Protein 3SOV (pdb70)

Radius of gyration: 18.28 Å; Cα contacts (8 Å, |Δi|>4): 956; chains: 2; bounding box: 58×43×38 Å

GO terms:
  GO:0060070 canonical Wnt signaling pathway (P, IGI)
  GO:1990851 Wnt-Frizzled-LRP5/6 complex (C, IDA)
  GO:1990909 Wnt signalosome (C, IDA)
  GO:0016055 Wnt signaling pathway (P, IDA)
  GO:0060070 canonical Wnt signaling pathway (P, IDA)
  GO:0017147 Wnt-protein binding (F, TAS)
  GO:1990851 Wnt-Frizzled-LRP5/6 complex (C, TAS)
  GO:0060070 canonical Wnt signaling pathway (P, TAS)
  GO:1904948 midbrain dopaminergic neuron differentiation (P, TAS)
  GO:0005515 protein binding (F, IPI)
  GO:0017147 Wnt-protein binding (F, IPI)
  GO:1990851 Wnt-Frizzled-LRP5/6 complex (C, IPI)
  GO:0072659 protein localization to plasma membrane (P, IPI)
  GO:0005041 low-density lipoprotein particle receptor activity (F, IDA)
  GO:0005886 plasma membrane (C, IDA)
  GO:0042813 Wnt receptor activity (F, IDA)
  GO:0045121 membrane raft (C, EXP)
  GO:0042813 Wnt receptor activity (F, IMP)
  GO:0031901 early endosome membrane (C, TAS)
  GO:0005576 extracellular region (C, TAS)

Foldseek 3Di:
DFWKWFDFQQFIWIDGLVAQVDDTHTQGGRGHGWFEWDAQVVQQKIWTDHQVQQFIWMFRRPDDPTDIGTQGHPQNAFQEKYADNQLQKIWTAGQVQFFIWMAHVSNPFIATQDRPPAHAKHYKEDDQVQQKIWTWGQPPQTFIWMAGQNNHDIDTQDRPPAHAFAEWYADNVVQKIWTAGQVQAFIWIAHPSNHPIGTAGRHDHHGWHYWEDDDQKIWTAGQVQQFIWMAGNHHRPPIDTRHGPRNGTHYMYRDDCVVVDDDHRLCHPCQVLAPGGWTAGNDPVGTFHDGHYPWDDDPVRHYTDD/DVVDDDD

CATH classification: 2.120.10.30 (+1 more: 2.10.25.10)

Organism: Homo sapiens (NCBI:txid9606)

Sequence (313 aa):
APLLLYANRRRDLRLVDATNGKENATIVVGGLEDAAAVDFVFSHGLIYWSDVSEEAIKRTEFNKTESVQNVVVVSGLLSPDGLLACDWLGEKLLYWTDSEETNRRIEEVSNLDGSLRKVLFWQELDQPRAIALDPSSSGFMMYWTDWGEVPKIERAGMDGSSSRFFIIINSEIYWPNGLTLLDYEEQKLYWADAKLNFIHKSNLDGTNRQQAVVKGSLPHPFALTLFEDDILYWTDWSTHSILACNKYTGEGLLRREIIHSDIFSPMDIHAFSQQRQPNATNPCGIDNGGCSHLCLMSPVKPFYQCACPTGVKLLENGKTCKDLPNAIIGR

InterPro domains:
  IPR000033 LDLR class B repeat [PF00058] (108-147)
  IPR000033 LDLR class B repeat [PF00058] (150-191)
  IPR000033 LDLR class B repeat [PF00058] (194-233)
  IPR000033 LDLR class B repeat [PF00058] (372-412)
  IPR000033 LDLR class B repeat [PF00058] (416-455)
  IPR000033 LDLR class B repeat [PF00058] (458-499)
  IPR000033 LDLR class B repeat [PF00058] (674-714)
  IPR000033 LDLR class B repeat [PF00058] (718-757)
  IPR000033 LDLR class B repeat [PF00058] (760-800)
  IPR000033 LDLR class B repeat [PF00058] (1069-1110)
  IPR000033 LDLR class B repeat [PF00058] (1114-1153)
  IPR000033 LDLR class B repeat [PS51120] (63-106)
  IPR000033 LDLR class B repeat [PS51120] (107-149)
  IPR000033 LDLR class B repeat [PS51120] (150-193)
  IPR000033 LDLR class B repeat [PS51120] (194-236)
  IPR000033 LDLR class B repeat [PS51120] (372-414)
  IPR000033 LDLR class B repeat [PS51120] (415-457)
  IPR000033 LDLR class B repeat [PS51120] (458-501)
  IPR000033 LDLR class B repeat [PS51120] (502-544)
  IPR000033 LDLR class B repeat [PS51120] (674-716)

B-factor: mean 23.07, std 10.79, range [7.1, 69.8]

Structure (mmCIF, N/CA/C/O backbone):
data_3SOV
#
_entry.id   3SOV
#
_cell.length_a   103.567
_cell.length_b   47.090
_cell.length_c   68.720
_cell.angle_alpha   90.00
_cell.angle_beta   97.68
_cell.angle_gamma   90.00
#
_symmetry.space_group_name_H-M   'C 1 2 1'
#
loop_
_entity.id
_entity.type
_entity.pdbx_description
1 polymer 'Low-density lipoprotein receptor-related protein 6'
2 polymer Sclerostin
3 non-polymer 2-acetamido-2-deoxy-beta-D-glucopyranose
4 non-polymer alpha-L-fucopyranose
5 non-polymer GLYCEROL
6 water water
#
loop_
_atom_site.group_PDB
_atom_site.id
_atom_site.type_symbol
_atom_site.label_atom_id
_atom_site.label_alt_id
_atom_site.label_comp_id
_atom_site.label_asym_id
_atom_site.label_entity_id
_atom_site.label_seq_id
_atom_site.pdbx_PDB_ins_code
_atom_site.Cartn_x
_atom_site.Cartn_y
_atom_site.Cartn_z
_atom_site.occupancy
_atom_site.B_iso_or_equiv
_atom_site.auth_seq_id
_atom_site.auth_comp_id
_atom_site.auth_asym_id
_atom_site.auth_atom_id
_atom_site.pdbx_PDB_model_num
ATOM 1 N N . ALA A 1 4 ? -26.578 -9.339 -28.081 1.00 37.27 20 ALA A N 1
ATOM 2 C CA . ALA A 1 4 ? -26.452 -8.575 -26.843 1.00 40.41 20 ALA A CA 1
ATOM 3 C C . ALA A 1 4 ? -25.921 -9.448 -25.696 1.00 33.92 20 ALA A C 1
ATOM 4 O O . ALA A 1 4 ? -26.440 -10.530 -25.387 1.00 33.88 20 ALA A O 1
ATOM 6 N N . PRO A 1 5 ? -24.878 -8.961 -25.059 1.00 30.70 21 PRO A N 1
ATOM 7 C CA . PRO A 1 5 ? -24.122 -9.828 -24.166 1.00 27.39 21 PRO A CA 1
ATOM 8 C C . PRO A 1 5 ? -24.648 -9.750 -22.768 1.00 22.16 21 PRO A C 1
ATOM 9 O O . PRO A 1 5 ? -25.536 -8.934 -22.472 1.00 22.34 21 PRO A O 1
ATOM 13 N N . LEU A 1 6 ? -24.091 -10.564 -21.885 1.00 20.77 22 LEU A N 1
ATOM 14 C CA . LEU A 1 6 ? -24.251 -10.281 -20.469 1.00 17.99 22 LEU A CA 1
ATOM 15 C C . LEU A 1 6 ? -23.330 -9.119 -20.120 1.00 17.27 22 LEU A C 1
ATOM 16 O O . LEU A 1 6 ? -22.246 -8.964 -20.709 1.00 17.69 22 LEU A O 1
ATOM 21 N N . LEU A 1 7 ? -23.775 -8.307 -19.166 1.00 16.03 23 LEU A N 1
ATOM 22 C CA . LEU A 1 7 ? -22.992 -7.201 -18.631 1.00 15.64 23 LEU A CA 1
ATOM 23 C C . LEU A 1 7 ? -22.676 -7.473 -17.172 1.00 15.43 23 LEU A C 1
ATOM 24 O O . LEU A 1 7 ? -23.578 -7.756 -16.387 1.00 16.84 23 LEU A O 1
ATOM 29 N N . LEU A 1 8 ? -21.404 -7.462 -16.843 1.00 14.91 24 LEU A N 1
ATOM 30 C CA . LEU A 1 8 ? -20.924 -7.621 -15.475 1.00 14.75 24 LEU A CA 1
ATOM 31 C C . LEU A 1 8 ? -20.679 -6.241 -14.879 1.00 13.61 24 LEU A C 1
ATOM 32 O O . LEU A 1 8 ? -19.961 -5.434 -15.473 1.00 14.93 24 LEU A O 1
ATOM 37 N N . TYR A 1 9 ? -21.269 -5.936 -13.720 1.00 13.45 25 TYR A N 1
ATOM 38 C CA . TYR A 1 9 ? -21.070 -4.624 -13.119 1.00 13.24 25 TYR A CA 1
ATOM 39 C C . TYR A 1 9 ? -20.885 -4.727 -11.621 1.00 12.80 25 TYR A C 1
ATOM 40 O O . TYR A 1 9 ? -21.459 -5.612 -10.974 1.00 15.02 25 TYR A O 1
ATOM 49 N N . ALA A 1 10 ? -20.030 -3.867 -11.112 1.00 13.16 26 ALA A N 1
ATOM 50 C CA . ALA A 1 10 ? -19.901 -3.671 -9.663 1.00 14.40 26 ALA A CA 1
ATOM 51 C C . ALA A 1 10 ? -20.993 -2.731 -9.157 1.00 14.45 26 ALA A C 1
ATOM 52 O O . ALA A 1 10 ? -21.459 -1.864 -9.896 1.00 13.71 26 ALA A O 1
ATOM 54 N N . ASN A 1 11 ? -21.360 -2.931 -7.900 1.00 15.39 27 ASN A N 1
ATOM 55 C CA . ASN A 1 11 ? -22.555 -2.303 -7.344 1.00 17.04 27 ASN A CA 1
ATOM 56 C C . ASN A 1 11 ? -22.389 -2.025 -5.861 1.00 17.64 27 ASN A C 1
ATOM 57 O O . ASN A 1 11 ? -23.356 -2.039 -5.075 1.00 17.71 27 ASN A O 1
ATOM 62 N N . ARG A 1 12 ? -21.125 -1.841 -5.465 1.00 18.10 28 ARG A N 1
ATOM 63 C CA . ARG A 1 12 ? -20.716 -1.592 -4.069 1.00 17.99 28 ARG A CA 1
ATOM 64 C C . ARG A 1 12 ? -20.908 -2.794 -3.108 1.00 18.80 28 ARG A C 1
ATOM 65 O O . ARG A 1 12 ? -19.975 -3.309 -2.510 1.00 18.09 28 ARG A O 1
ATOM 73 N N A ARG A 1 13 ? -22.153 -3.228 -2.943 0.39 21.62 29 ARG A N 1
ATOM 74 N N B ARG A 1 13 ? -22.152 -3.203 -2.916 0.61 20.80 29 ARG A N 1
ATOM 75 C CA A ARG A 1 13 ? -22.460 -4.317 -2.012 0.39 24.58 29 ARG A CA 1
ATOM 76 C CA B ARG A 1 13 ? -22.413 -4.306 -2.003 0.61 24.14 29 ARG A CA 1
ATOM 77 C C A ARG A 1 13 ? -22.543 -5.659 -2.707 0.39 20.31 29 ARG A C 1
ATOM 78 C C B ARG A 1 13 ? -22.325 -5.638 -2.678 0.61 19.87 29 ARG A C 1
ATOM 79 O O A ARG A 1 13 ? -22.880 -6.682 -2.087 0.39 20.09 29 ARG A O 1
ATOM 80 O O B ARG A 1 13 ? -22.281 -6.644 -2.001 0.61 20.86 29 ARG A O 1
ATOM 95 N N . ASP A 1 14 ? -22.290 -5.669 -4.011 1.00 19.27 30 ASP A N 1
ATOM 96 C CA . ASP A 1 14 ? -22.218 -6.931 -4.712 1.00 18.54 30 ASP A CA 1
ATOM 97 C C . ASP A 1 14 ? -21.695 -6.713 -6.122 1.00 15.85 30 ASP A C 1
ATOM 98 O O . ASP A 1 14 ? -21.503 -5.568 -6.529 1.00 16.24 30 ASP A O 1
ATOM 103 N N . LEU A 1 15 ? -21.465 -7.788 -6.869 1.00 16.39 31 LEU A N 1
ATOM 104 C CA . LEU A 1 15 ? -21.199 -7.755 -8.327 1.00 17.13 31 LEU A CA 1
ATOM 105 C C . LEU A 1 15 ? -22.400 -8.461 -8.956 1.00 17.49 31 LEU A C 1
ATOM 106 O O . LEU A 1 15 ? -22.860 -9.475 -8.407 1.00 20.01 31 LEU A O 1
ATOM 111 N N . ARG A 1 16 ? -22.853 -7.982 -10.107 1.00 18.53 32 ARG A N 1
ATOM 112 C CA . ARG A 1 16 ? -24.068 -8.527 -10.734 1.00 18.35 32 ARG A CA 1
ATOM 113 C C . ARG A 1 16 ? -23.801 -8.794 -12.210 1.00 16.58 32 ARG A C 1
ATOM 114 O O . ARG A 1 16 ? -22.967 -8.159 -12.815 1.00 16.77 32 ARG A O 1
ATOM 122 N N . LEU A 1 17 ? -24.637 -9.668 -12.781 1.00 18.75 33 LEU A N 1
ATOM 123 C CA . LEU A 1 17 ? -24.670 -9.900 -14.217 1.00 21.51 33 LEU A CA 1
ATOM 124 C C . LEU A 1 17 ? -26.117 -9.630 -14.665 1.00 21.60 33 LEU A C 1
ATOM 125 O O . LEU A 1 17 ? -27.036 -10.125 -14.065 1.00 25.97 33 LEU A O 1
ATOM 130 N N . VAL A 1 18 ? -26.278 -8.923 -15.763 1.00 18.46 34 VAL A N 1
ATOM 131 C CA . VAL A 1 18 ? -27.584 -8.722 -16.336 1.00 20.71 34 VAL A CA 1
ATOM 132 C C . VAL A 1 18 ? -27.476 -9.005 -17.821 1.00 21.93 34 VAL A C 1
ATOM 133 O O . VAL A 1 18 ? -26.514 -8.666 -18.495 1.00 21.62 34 VAL A O 1
ATOM 137 N N . ASP A 1 19 ? -28.508 -9.665 -18.342 1.00 23.66 35 ASP A N 1
ATOM 138 C CA . ASP A 1 19 ? -28.589 -9.892 -19.745 1.00 26.19 35 ASP A CA 1
ATOM 139 C C . ASP A 1 19 ? -29.032 -8.601 -20.433 1.00 24.79 35 ASP A C 1
ATOM 140 O O . ASP A 1 19 ? -30.069 -8.028 -20.097 1.00 27.86 35 ASP A O 1
ATOM 145 N N . ALA A 1 20 ? -28.257 -8.104 -21.382 1.00 25.28 36 ALA A N 1
ATOM 146 C CA . ALA A 1 20 ? -28.565 -6.808 -21.979 1.00 30.14 36 ALA A CA 1
ATOM 147 C C . ALA A 1 20 ? -29.778 -6.858 -22.888 1.00 33.65 36 ALA A C 1
ATOM 148 O O . ALA A 1 20 ? -30.271 -5.813 -23.285 1.00 34.52 36 ALA A O 1
ATOM 150 N N . THR A 1 21 ? -30.225 -8.059 -23.239 1.00 38.35 37 THR A N 1
ATOM 151 C CA . THR A 1 21 ? -31.429 -8.195 -24.079 1.00 43.56 37 THR A CA 1
ATOM 152 C C . THR A 1 21 ? -32.670 -8.218 -23.208 1.00 42.63 37 THR A C 1
ATOM 153 O O . THR A 1 21 ? -33.790 -8.198 -23.721 1.00 40.83 37 THR A O 1
ATOM 157 N N . ASN A 1 22 ? -32.457 -8.268 -21.894 1.00 47.58 38 ASN A N 1
ATOM 158 C CA . ASN A 1 22 ? -33.526 -8.426 -20.913 1.00 49.34 38 ASN A CA 1
ATOM 159 C C . ASN A 1 22 ? -33.223 -7.747 -19.576 1.00 45.83 38 ASN A C 1
ATOM 160 O O . ASN A 1 22 ? -33.398 -8.361 -18.519 1.00 45.53 38 ASN A O 1
ATOM 165 N N . GLY A 1 23 ? -32.784 -6.486 -19.619 1.00 48.92 39 GLY A N 1
ATOM 166 C CA . GLY A 1 23 ? -32.433 -5.736 -18.420 1.00 50.76 39 GLY A CA 1
ATOM 167 C C . GLY A 1 23 ? -33.609 -5.317 -17.550 1.00 42.72 39 GLY A C 1
ATOM 168 O O . GLY A 1 23 ? -33.423 -4.767 -16.460 1.00 37.12 39 GLY A O 1
ATOM 169 N N . LYS A 1 24 ? -34.825 -5.577 -18.029 1.00 46.15 40 LYS A N 1
ATOM 170 C CA . LYS A 1 24 ? -36.032 -5.387 -17.229 1.00 49.86 40 LYS A CA 1
ATOM 171 C C . LYS A 1 24 ? -36.064 -6.379 -16.058 1.00 47.15 40 LYS A C 1
ATOM 172 O O . LYS A 1 24 ? -36.494 -6.040 -14.945 1.00 45.51 40 LYS A O 1
ATOM 178 N N . GLU A 1 25 ? -35.617 -7.607 -16.325 1.00 52.86 41 GLU A N 1
ATOM 179 C CA . GLU A 1 25 ? -35.470 -8.633 -15.290 1.00 55.71 41 GLU A CA 1
ATOM 180 C C . GLU A 1 25 ? -34.470 -8.167 -14.230 1.00 50.65 41 GLU A C 1
ATOM 181 O O . GLU A 1 25 ? -33.683 -7.228 -14.446 1.00 48.47 41 GLU A O 1
ATOM 187 N N . ASN A 1 26 ? -34.499 -8.812 -13.075 1.00 53.84 42 ASN A N 1
ATOM 188 C CA . ASN A 1 26 ? -33.536 -8.476 -12.044 1.00 53.09 42 ASN A CA 1
ATOM 189 C C . ASN A 1 26 ? -32.180 -9.146 -12.334 1.00 44.16 42 ASN A C 1
ATOM 190 O O . ASN A 1 26 ? -32.095 -10.248 -12.876 1.00 43.52 42 ASN A O 1
ATOM 195 N N . ALA A 1 27 ? -31.111 -8.436 -12.027 1.00 42.30 43 ALA A N 1
ATOM 196 C CA . ALA A 1 27 ? -29.780 -8.963 -12.280 1.00 37.83 43 ALA A CA 1
ATOM 197 C C . ALA A 1 27 ? -29.565 -10.175 -11.393 1.00 33.94 43 ALA A C 1
ATOM 198 O O . ALA A 1 27 ? -30.307 -10.359 -10.423 1.00 35.62 43 ALA A O 1
ATOM 200 N N . THR A 1 28 ? -28.607 -11.029 -11.743 1.00 29.07 44 THR A N 1
ATOM 201 C CA . THR A 1 28 ? -28.187 -12.058 -10.823 1.00 30.91 44 THR A CA 1
ATOM 202 C C . THR A 1 28 ? -26.919 -11.611 -10.071 1.00 27.09 44 THR A C 1
ATOM 203 O O . THR A 1 28 ? -26.024 -10.923 -10.594 1.00 25.49 44 THR A O 1
ATOM 207 N N . ILE A 1 29 ? -26.899 -11.928 -8.795 1.00 27.27 45 ILE A N 1
ATOM 208 C CA . ILE A 1 29 ? -25.727 -11.616 -7.990 1.00 27.86 45 ILE A CA 1
ATOM 209 C C . ILE A 1 29 ? -24.621 -12.690 -8.208 1.00 26.46 45 ILE A C 1
ATOM 210 O O . ILE A 1 29 ? -24.825 -13.873 -7.944 1.00 28.35 45 ILE A O 1
ATOM 215 N N . VAL A 1 30 ? -23.448 -12.255 -8.653 1.00 26.23 46 VAL A N 1
ATOM 216 C CA . VAL A 1 30 ? -22.331 -13.148 -8.867 1.00 26.80 46 VAL A CA 1
ATOM 217 C C . VAL A 1 30 ? -21.589 -13.321 -7.562 1.00 24.79 46 VAL A C 1
ATOM 218 O O . VAL A 1 30 ? -21.182 -14.415 -7.213 1.00 24.94 46 VAL A O 1
ATOM 222 N N . VAL A 1 31 ? -21.378 -12.220 -6.852 1.00 24.63 47 VAL A N 1
ATOM 223 C CA . VAL A 1 31 ? -20.716 -12.241 -5.562 1.00 28.45 47 VAL A CA 1
ATOM 224 C C . VAL A 1 31 ? -21.404 -11.257 -4.674 1.00 24.32 47 VAL A C 1
ATOM 225 O O . VAL A 1 31 ? -21.585 -10.118 -5.086 1.00 21.41 47 VAL A O 1
ATOM 229 N N . GLY A 1 32 ? -21.797 -11.669 -3.474 1.00 30.15 48 GLY A N 1
ATOM 230 C CA . GLY A 1 32 ? -22.450 -10.765 -2.544 1.00 32.57 48 GLY A CA 1
ATOM 231 C C . GLY A 1 32 ? -21.631 -10.534 -1.279 1.00 32.13 48 GLY A C 1
ATOM 232 O O . GLY A 1 32 ? -20.530 -11.061 -1.163 1.00 30.83 48 GLY A O 1
ATOM 233 N N . GLY A 1 33 ? -22.145 -9.689 -0.389 1.00 36.56 49 GLY A N 1
ATOM 234 C CA . GLY A 1 33 ? -21.505 -9.396 0.893 1.00 40.64 49 GLY A CA 1
ATOM 235 C C . GLY A 1 33 ? -20.268 -8.518 0.810 1.00 35.07 49 GLY A C 1
ATOM 236 O O . GLY A 1 33 ? -19.330 -8.657 1.618 1.00 34.88 49 GLY A O 1
ATOM 237 N N . LEU A 1 34 ? -20.258 -7.611 -0.174 1.00 30.15 50 LEU A N 1
ATOM 238 C CA . LEU A 1 34 ? -19.112 -6.741 -0.391 1.00 26.14 50 LEU A CA 1
ATOM 239 C C . LEU A 1 34 ? -19.363 -5.421 0.308 1.00 23.90 50 LEU A C 1
ATOM 240 O O . LEU A 1 34 ? -20.510 -5.095 0.609 1.00 25.01 50 LEU A O 1
ATOM 245 N N . GLU A 1 35 ? -18.307 -4.678 0.614 1.00 25.67 51 GLU A N 1
ATOM 246 C CA . GLU A 1 35 ? -18.471 -3.370 1.278 1.00 25.15 51 GLU A CA 1
ATOM 247 C C . GLU A 1 35 ? -18.590 -2.238 0.282 1.00 23.54 51 GLU A C 1
ATOM 248 O O . GLU A 1 35 ? -19.626 -1.581 0.201 1.00 24.48 51 GLU A O 1
ATOM 254 N N . ASP A 1 36 ? -17.563 -2.037 -0.534 1.00 22.98 52 ASP A N 1
ATOM 255 C CA . ASP A 1 36 ? -17.566 -0.964 -1.515 1.00 22.30 52 ASP A CA 1
ATOM 256 C C . ASP A 1 36 ? -16.862 -1.414 -2.770 1.00 18.44 52 ASP A C 1
ATOM 257 O O . ASP A 1 36 ? -15.827 -0.832 -3.166 1.00 17.03 52 ASP A O 1
ATOM 262 N N . ALA A 1 37 ? -17.428 -2.401 -3.460 1.00 15.71 53 ALA A N 1
ATOM 263 C CA . ALA A 1 37 ? -16.900 -2.856 -4.737 1.00 14.53 53 ALA A CA 1
ATOM 264 C C . ALA A 1 37 ? -17.037 -1.756 -5.779 1.00 14.38 53 ALA A C 1
ATOM 265 O O . ALA A 1 37 ? -18.115 -1.247 -6.012 1.00 16.24 53 ALA A O 1
ATOM 267 N N . ALA A 1 38 ? -15.945 -1.468 -6.433 1.00 14.21 54 ALA A N 1
ATOM 268 C CA . ALA A 1 38 ? -15.870 -0.331 -7.335 1.00 13.24 54 ALA A CA 1
ATOM 269 C C . ALA A 1 38 ? -15.417 -0.738 -8.755 1.00 11.77 54 ALA A C 1
ATOM 270 O O . ALA A 1 38 ? -16.214 -0.721 -9.694 1.00 13.63 54 ALA A O 1
ATOM 272 N N . ALA A 1 39 ? -14.202 -1.208 -8.911 1.00 11.74 55 ALA A N 1
ATOM 273 C CA . ALA A 1 39 ? -13.682 -1.677 -10.192 1.00 11.04 55 ALA A CA 1
ATOM 274 C C . ALA A 1 39 ? -13.974 -3.139 -10.356 1.00 11.27 55 ALA A C 1
ATOM 275 O O . ALA A 1 39 ? -14.004 -3.884 -9.357 1.00 11.46 55 ALA A O 1
ATOM 277 N N . VAL A 1 40 ? -14.101 -3.603 -11.602 1.00 10.22 56 VAL A N 1
ATOM 278 C CA . VAL A 1 40 ? -14.343 -5.007 -11.881 1.00 11.32 56 VAL A CA 1
ATOM 279 C C . VAL A 1 40 ? -13.738 -5.376 -13.221 1.00 11.04 56 VAL A C 1
ATOM 280 O O . VAL A 1 40 ? -13.726 -4.553 -14.126 1.00 12.26 56 VAL A O 1
ATOM 284 N N . ASP A 1 41 ? -13.238 -6.605 -13.327 1.00 11.53 57 ASP A N 1
ATOM 285 C CA . ASP A 1 41 ? -12.824 -7.137 -14.629 1.00 11.34 57 ASP A CA 1
ATOM 286 C C . ASP A 1 41 ? -12.774 -8.676 -14.504 1.00 13.07 57 ASP A C 1
ATOM 287 O O . ASP A 1 41 ? -13.208 -9.229 -13.466 1.00 12.94 57 ASP A O 1
ATOM 292 N N . PHE A 1 42 ? -12.325 -9.355 -15.546 1.00 12.23 58 PHE A N 1
ATOM 293 C CA . PHE A 1 42 ? -12.395 -10.808 -15.567 1.00 13.41 58 PHE A CA 1
ATOM 294 C C . PHE A 1 42 ? -11.261 -11.377 -16.390 1.00 12.37 58 PHE A C 1
ATOM 295 O O . PHE A 1 42 ? -10.695 -10.691 -17.164 1.00 13.04 58 PHE A O 1
ATOM 303 N N . VAL A 1 43 ? -10.999 -12.666 -16.227 1.00 13.88 59 VAL A N 1
ATOM 304 C CA . VAL A 1 43 ? -10.181 -13.434 -17.152 1.00 13.56 59 VAL A CA 1
ATOM 305 C C . VAL A 1 43 ? -11.070 -14.595 -17.543 1.00 14.65 59 VAL A C 1
ATOM 306 O O . VAL A 1 43 ? -11.169 -15.582 -16.811 1.00 15.37 59 VAL A O 1
ATOM 310 N N . PHE A 1 44 ? -11.743 -14.502 -18.695 1.00 15.58 60 PHE A N 1
ATOM 311 C CA . PHE A 1 44 ? -12.771 -15.450 -19.039 1.00 15.32 60 PHE A CA 1
ATOM 312 C C . PHE A 1 44 ? -12.219 -16.906 -19.125 1.00 15.83 60 PHE A C 1
ATOM 313 O O . PHE A 1 44 ? -12.834 -17.824 -18.576 1.00 17.54 60 PHE A O 1
ATOM 321 N N . SER A 1 45 ? -11.091 -17.075 -19.812 1.00 17.13 61 SER A N 1
ATOM 322 C CA . SER A 1 45 ? -10.528 -18.416 -20.028 1.00 18.45 61 SER A CA 1
ATOM 323 C C . SER A 1 45 ? -10.103 -19.116 -18.740 1.00 18.39 61 SER A C 1
ATOM 324 O O . SER A 1 45 ? -9.981 -20.341 -18.702 1.00 20.57 61 SER A O 1
ATOM 327 N N . HIS A 1 46 ? -9.829 -18.337 -17.695 1.00 17.53 62 HIS A N 1
ATOM 328 C CA . HIS A 1 46 ? -9.426 -18.873 -16.392 1.00 17.99 62 HIS A CA 1
ATOM 329 C C . HIS A 1 46 ? -10.622 -18.972 -15.441 1.00 17.96 62 HIS A C 1
ATOM 330 O O . HIS A 1 46 ? -10.497 -19.410 -14.298 1.00 19.01 62 HIS A O 1
ATOM 337 N N . GLY A 1 47 ? -11.805 -18.528 -15.856 1.00 17.70 63 GLY A N 1
ATOM 338 C CA . GLY A 1 47 ? -12.931 -18.540 -14.949 1.00 17.31 63 GLY A CA 1
ATOM 339 C C . GLY A 1 47 ? -12.783 -17.637 -13.746 1.00 16.63 63 GLY A C 1
ATOM 340 O O . GLY A 1 47 ? -13.313 -17.941 -12.674 1.00 17.20 63 GLY A O 1
ATOM 341 N N . LEU A 1 48 ? -12.160 -16.476 -13.941 1.00 16.24 64 LEU A N 1
ATOM 342 C CA . LEU A 1 48 ? -11.929 -15.553 -12.825 1.00 15.72 64 LEU A CA 1
ATOM 343 C C . LEU A 1 48 ? -12.663 -14.239 -13.004 1.00 13.62 64 LEU A C 1
ATOM 344 O O . LEU A 1 48 ? -12.719 -13.674 -14.109 1.00 13.65 64 LEU A O 1
ATOM 349 N N . ILE A 1 49 ? -13.197 -13.728 -11.895 1.00 13.96 65 ILE A N 1
ATOM 350 C CA . ILE A 1 49 ? -13.668 -12.306 -11.829 1.00 13.77 65 ILE A CA 1
ATOM 351 C C . ILE A 1 49 ? -12.912 -11.606 -10.724 1.00 14.08 65 ILE A C 1
ATOM 352 O O . ILE A 1 49 ? -12.745 -12.191 -9.637 1.00 15.11 65 ILE A O 1
ATOM 357 N N . TYR A 1 50 ? -12.393 -10.405 -10.996 1.00 13.57 66 TYR A N 1
ATOM 358 C CA . TYR A 1 50 ? -11.646 -9.609 -10.029 1.00 13.48 66 TYR A CA 1
ATOM 359 C C . TYR A 1 50 ? -12.428 -8.351 -9.714 1.00 12.00 66 TYR A C 1
ATOM 360 O O . TYR A 1 50 ? -13.126 -7.788 -10.584 1.00 12.96 66 TYR A O 1
ATOM 369 N N . TRP A 1 51 ? -12.288 -7.847 -8.507 1.00 12.74 67 TRP A N 1
ATOM 370 C CA . TRP A 1 51 ? -12.873 -6.527 -8.191 1.00 11.47 67 TRP A CA 1
ATOM 371 C C . TRP A 1 51 ? -12.033 -5.792 -7.197 1.00 10.60 67 TRP A C 1
ATOM 372 O O . TRP A 1 51 ? -11.267 -6.405 -6.444 1.00 12.49 67 TRP A O 1
ATOM 383 N N . SER A 1 52 ? -12.166 -4.462 -7.160 1.00 11.79 68 SER A N 1
ATOM 384 C CA . SER A 1 52 ? -11.582 -3.658 -6.100 1.00 11.57 68 SER A CA 1
ATOM 385 C C . SER A 1 52 ? -12.655 -3.304 -5.077 1.00 11.78 68 SER A C 1
ATOM 386 O O . SER A 1 52 ? -13.814 -3.175 -5.403 1.00 13.18 68 SER A O 1
ATOM 389 N N . ASP A 1 53 ? -12.210 -3.126 -3.849 1.00 12.17 69 ASP A N 1
ATOM 390 C CA . ASP A 1 53 ? -13.052 -2.639 -2.769 1.00 13.38 69 ASP A CA 1
ATOM 391 C C . ASP A 1 53 ? -12.369 -1.473 -2.120 1.00 13.02 69 ASP A C 1
ATOM 392 O O . ASP A 1 53 ? -11.286 -1.617 -1.554 1.00 14.62 69 ASP A O 1
ATOM 397 N N . VAL A 1 54 ? -12.946 -0.278 -2.244 1.00 14.26 70 VAL A N 1
ATOM 398 C CA . VAL A 1 54 ? -12.290 0.925 -1.781 1.00 15.28 70 VAL A CA 1
ATOM 399 C C . VAL A 1 54 ? -12.423 1.131 -0.280 1.00 16.47 70 VAL A C 1
ATOM 400 O O . VAL A 1 54 ? -11.729 1.985 0.266 1.00 19.35 70 VAL A O 1
ATOM 404 N N . SER A 1 55 ? -13.233 0.323 0.383 1.00 15.52 71 SER A N 1
ATOM 405 C CA . SER A 1 55 ? -13.252 0.330 1.854 1.00 15.91 71 SER A CA 1
ATOM 406 C C . SER A 1 55 ? -12.356 -0.729 2.452 1.00 13.95 71 SER A C 1
ATOM 407 O O . SER A 1 55 ? -11.676 -0.471 3.448 1.00 14.82 71 SER A O 1
ATOM 410 N N . GLU A 1 56 ? -12.313 -1.906 1.863 1.00 13.99 72 GLU A N 1
ATOM 411 C CA . GLU A 1 56 ? -11.392 -2.946 2.297 1.00 12.58 72 GLU A CA 1
ATOM 412 C C . GLU A 1 56 ? -9.971 -2.752 1.779 1.00 12.71 72 GLU A C 1
ATOM 413 O O . GLU A 1 56 ? -9.070 -3.443 2.201 1.00 13.80 72 GLU A O 1
ATOM 419 N N . GLU A 1 57 ? -9.783 -1.774 0.889 1.00 12.84 73 GLU A N 1
ATOM 420 C CA . GLU A 1 57 ? -8.467 -1.379 0.402 1.00 12.62 73 GLU A CA 1
ATOM 421 C C . GLU A 1 57 ? -7.763 -2.581 -0.180 1.00 13.20 73 GLU A C 1
ATOM 422 O O . GLU A 1 57 ? -6.630 -2.881 0.116 1.00 14.61 73 GLU A O 1
ATOM 428 N N . ALA A 1 58 ? -8.423 -3.215 -1.154 1.00 12.97 74 ALA A N 1
ATOM 429 C CA . ALA A 1 58 ? -7.974 -4.508 -1.662 1.00 13.96 74 ALA A CA 1
ATOM 430 C C . ALA A 1 58 ? -8.542 -4.779 -3.054 1.00 12.31 74 ALA A C 1
ATOM 431 O O . ALA A 1 58 ? -9.550 -4.190 -3.476 1.00 13.75 74 ALA A O 1
ATOM 433 N N . ILE A 1 59 ? -7.872 -5.672 -3.758 1.00 12.46 75 ILE A N 1
ATOM 434 C CA . ILE A 1 59 ? -8.389 -6.346 -4.916 1.00 12.01 75 ILE A CA 1
ATOM 435 C C . ILE A 1 59 ? -8.592 -7.808 -4.540 1.00 13.04 75 ILE A C 1
ATOM 436 O O . ILE A 1 59 ? -7.687 -8.434 -3.920 1.00 13.67 75 ILE A O 1
ATOM 441 N N . LYS A 1 60 ? -9.749 -8.326 -4.905 1.00 13.50 76 LYS A N 1
ATOM 442 C CA . LYS A 1 60 ? -10.139 -9.700 -4.655 1.00 13.71 76 LYS A CA 1
ATOM 443 C C . LYS A 1 60 ? -10.503 -10.418 -5.928 1.00 13.61 76 LYS A C 1
ATOM 444 O O . LYS A 1 60 ? -10.709 -9.808 -6.958 1.00 13.18 76 LYS A O 1
ATOM 450 N N . ARG A 1 61 ? -10.640 -11.734 -5.838 1.00 14.98 77 ARG A N 1
ATOM 451 C CA . ARG A 1 61 ? -11.112 -12.520 -6.975 1.00 15.94 77 ARG A CA 1
ATOM 452 C C . ARG A 1 61 ? -12.013 -13.644 -6.560 1.00 16.49 77 ARG A C 1
ATOM 453 O O . ARG A 1 61 ? -11.955 -14.085 -5.405 1.00 17.43 77 ARG A O 1
ATOM 461 N N . THR A 1 62 ? -12.772 -14.148 -7.537 1.00 16.48 78 THR A N 1
ATOM 462 C CA . THR A 1 62 ? -13.637 -15.298 -7.367 1.00 18.05 78 THR A CA 1
ATOM 463 C C . THR A 1 62 ? -13.569 -16.129 -8.615 1.00 15.47 78 THR A C 1
ATOM 464 O O . THR A 1 62 ? -13.298 -15.658 -9.682 1.00 16.44 78 THR A O 1
ATOM 468 N N . GLU A 1 63 ? -13.820 -17.435 -8.436 1.00 17.94 79 GLU A N 1
ATOM 469 C CA . GLU A 1 63 ? -13.823 -18.443 -9.502 1.00 19.41 79 GLU A CA 1
ATOM 470 C C . GLU A 1 63 ? -15.254 -18.712 -9.953 1.00 17.54 79 GLU A C 1
ATOM 471 O O . GLU A 1 63 ? -15.996 -19.462 -9.312 1.00 21.12 79 GLU A O 1
ATOM 477 N N . PHE A 1 64 ? -15.654 -18.103 -11.071 1.00 18.05 80 PHE A N 1
ATOM 478 C CA . PHE A 1 64 ? -17.077 -18.050 -11.447 1.00 20.21 80 PHE A CA 1
ATOM 479 C C . PHE A 1 64 ? -17.647 -19.356 -12.044 1.00 19.04 80 PHE A C 1
ATOM 480 O O . PHE A 1 64 ? -18.850 -19.470 -12.200 1.00 23.15 80 PHE A O 1
ATOM 488 N N . ASN A 1 65 ? -16.785 -20.291 -12.401 1.00 18.91 81 ASN A N 1
ATOM 489 C CA . ASN A 1 65 ? -17.231 -21.603 -12.872 1.00 19.72 81 ASN A CA 1
ATOM 490 C C . ASN A 1 65 ? -17.299 -22.641 -11.760 1.00 22.98 81 ASN A C 1
ATOM 491 O O . ASN A 1 65 ? -17.690 -23.765 -12.022 1.00 24.46 81 ASN A O 1
ATOM 496 N N . LYS A 1 66 ? -16.931 -22.283 -10.538 1.00 24.84 82 LYS A N 1
ATOM 497 C CA . LYS A 1 66 ? -17.064 -23.199 -9.412 1.00 31.32 82 LYS A CA 1
ATOM 498 C C . LYS A 1 66 ? -18.266 -22.841 -8.597 1.00 36.66 82 LYS A C 1
ATOM 499 O O . LYS A 1 66 ? -18.625 -21.668 -8.480 1.00 38.75 82 LYS A O 1
ATOM 505 N N . THR A 1 67 ? -18.913 -23.863 -8.037 1.00 43.93 83 THR A N 1
ATOM 506 C CA . THR A 1 67 ? -19.914 -23.651 -6.998 1.00 50.40 83 THR A CA 1
ATOM 507 C C . THR A 1 67 ? -19.211 -23.415 -5.669 1.00 48.65 83 THR A C 1
ATOM 508 O O . THR A 1 67 ? -18.192 -24.050 -5.365 1.00 47.56 83 THR A O 1
ATOM 512 N N . GLU A 1 68 ? -19.770 -22.525 -4.862 1.00 53.94 84 GLU A N 1
ATOM 513 C CA . GLU A 1 68 ? -19.177 -22.211 -3.570 1.00 56.78 84 GLU A CA 1
ATOM 514 C C . GLU A 1 68 ? -17.658 -22.136 -3.679 1.00 51.78 84 GLU A C 1
ATOM 515 O O . GLU A 1 68 ? -16.921 -22.969 -3.146 1.00 49.80 84 GLU A O 1
ATOM 521 N N . SER A 1 69 ? -17.198 -21.134 -4.407 1.00 54.86 85 SER A N 1
ATOM 522 C CA . SER A 1 69 ? -15.811 -20.720 -4.311 1.00 55.54 85 SER A CA 1
ATOM 523 C C . SER A 1 69 ? -15.776 -19.423 -3.506 1.00 49.07 85 SER A C 1
ATOM 524 O O . SER A 1 69 ? -16.625 -18.541 -3.671 1.00 47.79 85 SER A O 1
ATOM 527 N N . VAL A 1 70 ? -14.788 -19.289 -2.643 1.00 50.02 86 VAL A N 1
ATOM 528 C CA . VAL A 1 70 ? -14.715 -18.109 -1.805 1.00 50.44 86 VAL A CA 1
ATOM 529 C C . VAL A 1 70 ? -14.293 -16.818 -2.564 1.00 42.24 86 VAL A C 1
ATOM 530 O O . VAL A 1 70 ? -14.002 -16.844 -3.776 1.00 42.27 86 VAL A O 1
ATOM 534 N N . GLN A 1 71 ? -14.366 -15.690 -1.850 1.00 39.04 87 GLN A N 1
ATOM 535 C CA . GLN A 1 71 ? -13.691 -14.460 -2.239 1.00 33.81 87 GLN A CA 1
ATOM 536 C C . GLN A 1 71 ? -12.305 -14.614 -1.682 1.00 28.58 87 GLN A C 1
ATOM 537 O O . GLN A 1 71 ? -12.154 -15.060 -0.536 1.00 29.84 87 GLN A O 1
ATOM 543 N N . ASN A 1 72 ? -11.306 -14.218 -2.449 1.00 26.11 88 ASN A N 1
ATOM 544 C CA . ASN A 1 72 ? -9.917 -14.368 -2.066 1.00 26.42 88 ASN A CA 1
ATOM 545 C C . ASN A 1 72 ? -9.223 -13.035 -2.305 1.00 20.45 88 ASN A C 1
ATOM 546 O O . ASN A 1 72 ? -9.265 -12.501 -3.406 1.00 19.90 88 ASN A O 1
ATOM 551 N N . VAL A 1 73 ? -8.627 -12.484 -1.258 1.00 20.32 89 VAL A N 1
ATOM 552 C CA . VAL A 1 73 ? -7.832 -11.269 -1.403 1.00 19.05 89 VAL A CA 1
ATOM 553 C C . VAL A 1 73 ? -6.548 -11.563 -2.139 1.00 18.09 89 VAL A C 1
ATOM 554 O O . VAL A 1 73 ? -5.816 -12.461 -1.744 1.00 21.40 89 VAL A O 1
ATOM 558 N N A VAL A 1 74 ? -6.263 -10.869 -3.264 0.55 16.62 90 VAL A N 1
ATOM 559 N N B VAL A 1 74 ? -6.342 -10.767 -3.182 0.45 17.81 90 VAL A N 1
ATOM 560 C CA A VAL A 1 74 ? -4.959 -11.029 -3.958 0.55 15.80 90 VAL A CA 1
ATOM 561 C CA B VAL A 1 74 ? -5.236 -10.903 -4.076 0.45 16.60 90 VAL A CA 1
ATOM 562 C C A VAL A 1 74 ? -4.038 -9.809 -3.828 0.55 14.79 90 VAL A C 1
ATOM 563 C C B VAL A 1 74 ? -4.164 -9.875 -3.713 0.45 12.94 90 VAL A C 1
ATOM 564 O O A VAL A 1 74 ? -2.835 -9.951 -4.038 0.55 16.18 90 VAL A O 1
ATOM 565 O O B VAL A 1 74 ? -2.998 -10.235 -3.628 0.45 12.39 90 VAL A O 1
ATOM 572 N N . VAL A 1 75 ? -4.565 -8.616 -3.577 1.00 14.37 91 VAL A N 1
ATOM 573 C CA . VAL A 1 75 ? -3.694 -7.483 -3.317 1.00 14.40 91 VAL A CA 1
ATOM 574 C C . VAL A 1 75 ? -4.312 -6.658 -2.212 1.00 14.47 91 VAL A C 1
ATOM 575 O O . VAL A 1 75 ? -5.498 -6.394 -2.220 1.00 13.76 91 VAL A O 1
ATOM 579 N N . SER A 1 76 ? -3.514 -6.303 -1.206 1.00 16.40 92 SER A N 1
ATOM 580 C CA . SER A 1 76 ? -4.002 -5.576 -0.032 1.00 16.70 92 SER A CA 1
ATOM 581 C C . SER A 1 76 ? -3.210 -4.287 0.168 1.00 15.39 92 SER A C 1
ATOM 582 O O . SER A 1 76 ? -2.227 -4.028 -0.567 1.00 17.36 92 SER A O 1
ATOM 585 N N . GLY A 1 77 ? -3.677 -3.433 1.057 1.00 14.95 93 GLY A N 1
ATOM 586 C CA . GLY A 1 77 ? -3.025 -2.170 1.319 1.00 15.36 93 GLY A CA 1
ATOM 587 C C . GLY A 1 77 ? -3.184 -1.105 0.210 1.00 14.52 93 GLY A C 1
ATOM 588 O O . GLY A 1 77 ? -2.309 -0.220 0.056 1.00 16.64 93 GLY A O 1
ATOM 589 N N . LEU A 1 78 ? -4.269 -1.188 -0.579 1.00 13.92 94 LEU A N 1
ATOM 590 C CA . LEU A 1 78 ? -4.497 -0.266 -1.682 1.00 14.79 94 LEU A CA 1
ATOM 591 C C . LEU A 1 78 ? -5.414 0.835 -1.179 1.00 14.32 94 LEU A C 1
ATOM 592 O O . LEU A 1 78 ? -6.604 0.603 -0.905 1.00 15.20 94 LEU A O 1
ATOM 597 N N . LEU A 1 79 ? -4.884 2.033 -0.986 1.00 14.67 95 LEU A N 1
ATOM 598 C CA . LEU A 1 79 ? -5.657 3.119 -0.350 1.00 15.70 95 LEU A CA 1
ATOM 599 C C . LEU A 1 79 ? -6.895 3.530 -1.121 1.00 14.79 95 LEU A C 1
ATOM 600 O O . LEU A 1 79 ? -7.932 3.779 -0.516 1.00 17.44 95 LEU A O 1
ATOM 605 N N . SER A 1 80 ? -6.806 3.589 -2.457 1.00 14.86 96 SER A N 1
ATOM 606 C CA . SER A 1 80 ? -7.956 3.966 -3.268 1.00 14.53 96 SER A CA 1
ATOM 607 C C . SER A 1 80 ? -7.854 3.340 -4.658 1.00 13.14 96 SER A C 1
ATOM 608 O O . SER A 1 80 ? -7.538 4.041 -5.642 1.00 12.84 96 SER A O 1
ATOM 611 N N . PRO A 1 81 ? -8.150 2.040 -4.748 1.00 12.59 97 PRO A N 1
ATOM 612 C CA . PRO A 1 81 ? -8.038 1.306 -6.007 1.00 12.52 97 PRO A CA 1
ATOM 613 C C . PRO A 1 81 ? -9.242 1.545 -6.900 1.00 12.47 97 PRO A C 1
ATOM 614 O O . PRO A 1 81 ? -10.199 0.766 -6.960 1.00 13.44 97 PRO A O 1
ATOM 618 N N . ASP A 1 82 ? -9.204 2.689 -7.563 1.00 11.99 98 ASP A N 1
ATOM 619 C CA . ASP A 1 82 ? -10.357 3.170 -8.286 1.00 11.84 98 ASP A CA 1
ATOM 620 C C . ASP A 1 82 ? -10.563 2.541 -9.655 1.00 12.20 98 ASP A C 1
ATOM 621 O O . ASP A 1 82 ? -11.638 2.702 -10.214 1.00 13.23 98 ASP A O 1
ATOM 626 N N . GLY A 1 83 ? -9.549 1.857 -10.188 1.00 10.92 99 GLY A N 1
ATOM 627 C CA . GLY A 1 83 ? -9.666 1.222 -11.473 1.00 11.27 99 GLY A CA 1
ATOM 628 C C . GLY A 1 83 ? -8.809 -0.051 -11.516 1.00 10.27 99 GLY A C 1
ATOM 629 O O . GLY A 1 83 ? -7.769 -0.116 -10.840 1.00 11.02 99 GLY A O 1
ATOM 630 N N A LEU A 1 84 ? -9.267 -1.108 -12.199 0.56 9.12 100 LEU A N 1
ATOM 631 N N B LEU A 1 84 ? -9.162 -0.942 -12.425 0.44 10.04 100 LEU A N 1
ATOM 632 C CA A LEU A 1 84 ? -8.392 -2.284 -12.459 0.56 9.01 100 LEU A CA 1
ATOM 633 C CA B LEU A 1 84 ? -8.474 -2.217 -12.533 0.44 11.40 100 LEU A CA 1
ATOM 634 C C A LEU A 1 84 ? -8.726 -2.924 -13.777 0.56 9.20 100 LEU A C 1
ATOM 635 C C B LEU A 1 84 ? -8.638 -2.737 -13.949 0.44 9.85 100 LEU A C 1
ATOM 636 O O A LEU A 1 84 ? -9.843 -2.785 -14.263 0.56 9.49 100 LEU A O 1
ATOM 637 O O B LEU A 1 84 ? -9.577 -2.424 -14.656 0.44 10.34 100 LEU A O 1
ATOM 646 N N . ALA A 1 85 ? -7.683 -3.544 -14.373 1.00 10.84 101 ALA A N 1
ATOM 647 C CA . ALA A 1 85 ? -7.826 -4.238 -15.646 1.00 10.89 101 ALA A CA 1
ATOM 648 C C . ALA A 1 85 ? -7.036 -5.531 -15.601 1.00 11.71 101 ALA A C 1
ATOM 649 O O . ALA A 1 85 ? -5.922 -5.572 -15.078 1.00 12.25 101 ALA A O 1
ATOM 651 N N . CYS A 1 86 ? -7.626 -6.578 -16.167 1.00 12.08 102 CYS A N 1
ATOM 652 C CA . CYS A 1 86 ? -6.992 -7.883 -16.252 1.00 12.04 102 CYS A CA 1
ATOM 653 C C . CYS A 1 86 ? -6.355 -8.079 -17.605 1.00 11.79 102 CYS A C 1
ATOM 654 O O . CYS A 1 86 ? -7.043 -8.015 -18.636 1.00 12.25 102 CYS A O 1
ATOM 657 N N . ASP A 1 87 ? -5.077 -8.420 -17.620 1.00 12.85 103 ASP A N 1
ATOM 658 C CA . ASP A 1 87 ? -4.381 -8.803 -18.856 1.00 13.46 103 ASP A CA 1
ATOM 659 C C . ASP A 1 87 ? -4.548 -10.301 -19.031 1.00 11.79 103 ASP A C 1
ATOM 660 O O . ASP A 1 87 ? -3.879 -11.086 -18.376 1.00 13.51 103 ASP A O 1
ATOM 665 N N . TRP A 1 88 ? -5.544 -10.679 -19.821 1.00 12.28 104 TRP A N 1
ATOM 666 C CA . TRP A 1 88 ? -5.912 -12.076 -20.026 1.00 15.05 104 TRP A CA 1
ATOM 667 C C . TRP A 1 88 ? -4.899 -12.846 -20.925 1.00 15.87 104 TRP A C 1
ATOM 668 O O . TRP A 1 88 ? -5.052 -14.050 -21.108 1.00 17.89 104 TRP A O 1
ATOM 679 N N . LEU A 1 89 ? -3.896 -12.156 -21.500 1.00 15.68 105 LEU A N 1
ATOM 680 C CA . LEU A 1 89 ? -2.939 -12.748 -22.401 1.00 17.06 105 LEU A CA 1
ATOM 681 C C . LEU A 1 89 ? -1.630 -13.005 -21.639 1.00 16.79 105 LEU A C 1
ATOM 682 O O . LEU A 1 89 ? -1.115 -14.138 -21.580 1.00 18.19 105 LEU A O 1
ATOM 687 N N . GLY A 1 90 ? -1.063 -11.943 -21.079 1.00 15.90 106 GLY A N 1
ATOM 688 C CA . GLY A 1 90 ? 0.133 -12.056 -20.276 1.00 15.66 106 GLY A CA 1
ATOM 689 C C . GLY A 1 90 ? -0.116 -12.541 -18.857 1.00 15.48 106 GLY A C 1
ATOM 690 O O . GLY A 1 90 ? 0.841 -12.842 -18.138 1.00 16.51 106 GLY A O 1
ATOM 691 N N . GLU A 1 91 ? -1.385 -12.603 -18.431 1.00 15.01 107 GLU A N 1
ATOM 692 C CA . GLU A 1 91 ? -1.830 -13.113 -17.120 1.00 15.15 107 GLU A CA 1
ATOM 693 C C . GLU A 1 91 ? -1.286 -12.165 -16.011 1.00 13.13 107 GLU A C 1
ATOM 694 O O . GLU A 1 91 ? -0.366 -12.511 -15.223 1.00 14.61 107 GLU A O 1
ATOM 700 N N . LYS A 1 92 ? -1.817 -10.958 -16.024 1.00 13.19 108 LYS A N 1
ATOM 701 C CA . LYS A 1 92 ? -1.357 -9.910 -15.090 1.00 12.97 108 LYS A CA 1
ATOM 702 C C . LYS A 1 92 ? -2.553 -9.084 -14.640 1.00 11.49 108 LYS A C 1
ATOM 703 O O . LYS A 1 92 ? -3.565 -9.039 -15.338 1.00 13.31 108 LYS A O 1
ATOM 709 N N A LEU A 1 93 ? -2.358 -8.323 -13.589 0.55 11.42 109 LEU A N 1
ATOM 710 N N B LEU A 1 93 ? -2.482 -8.541 -13.448 0.45 10.32 109 LEU A N 1
ATOM 711 C CA A LEU A 1 93 ? -3.409 -7.534 -12.975 0.55 12.50 109 LEU A CA 1
ATOM 712 C CA B LEU A 1 93 ? -3.365 -7.461 -13.035 0.45 11.28 109 LEU A CA 1
ATOM 713 C C A LEU A 1 93 ? -2.878 -6.140 -12.871 0.55 10.07 109 LEU A C 1
ATOM 714 C C B LEU A 1 93 ? -2.717 -6.118 -13.135 0.45 10.37 109 LEU A C 1
ATOM 715 O O A LEU A 1 93 ? -1.831 -5.996 -12.231 0.55 9.96 109 LEU A O 1
ATOM 716 O O B LEU A 1 93 ? -1.539 -5.937 -12.750 0.45 9.98 109 LEU A O 1
ATOM 725 N N . TYR A 1 94 ? -3.527 -5.152 -13.510 1.00 11.77 110 TYR A N 1
ATOM 726 C CA . TYR A 1 94 ? -3.119 -3.755 -13.483 1.00 11.58 110 TYR A CA 1
ATOM 727 C C . TYR A 1 94 ? -4.123 -2.956 -12.711 1.00 11.69 110 TYR A C 1
ATOM 728 O O . TYR A 1 94 ? -5.342 -3.247 -12.776 1.00 12.57 110 TYR A O 1
ATOM 737 N N . TRP A 1 95 ? -3.697 -1.953 -11.971 1.00 10.80 111 TRP A N 1
ATOM 738 C CA . TRP A 1 95 ? -4.659 -1.111 -11.264 1.00 10.34 111 TRP A CA 1
ATOM 739 C C . TRP A 1 95 ? -4.154 0.315 -11.065 1.00 11.25 111 TRP A C 1
ATOM 740 O O . TRP A 1 95 ? -2.948 0.544 -11.088 1.00 11.71 111 TRP A O 1
ATOM 751 N N . THR A 1 96 ? -5.100 1.252 -10.861 1.00 11.78 112 THR A N 1
ATOM 752 C CA . THR A 1 96 ? -4.793 2.610 -10.513 1.00 10.67 112 THR A CA 1
ATOM 753 C C . THR A 1 96 ? -5.095 2.806 -9.024 1.00 12.21 112 THR A C 1
ATOM 754 O O . THR A 1 96 ? -5.973 2.151 -8.426 1.00 12.42 112 THR A O 1
ATOM 758 N N . ASP A 1 97 ? -4.414 3.796 -8.450 1.00 11.78 113 ASP A N 1
ATOM 759 C CA . ASP A 1 97 ? -4.683 4.182 -7.052 1.00 13.44 113 ASP A CA 1
ATOM 760 C C . ASP A 1 97 ? -4.626 5.681 -6.984 1.00 12.97 113 ASP A C 1
ATOM 761 O O . ASP A 1 97 ? -3.585 6.294 -7.274 1.00 14.30 113 ASP A O 1
ATOM 766 N N . SER A 1 98 ? -5.779 6.283 -6.702 1.00 13.27 114 SER A N 1
ATOM 767 C CA . SER A 1 98 ? -5.891 7.722 -6.738 1.00 13.22 114 SER A CA 1
ATOM 768 C C . SER A 1 98 ? -5.502 8.398 -5.438 1.00 14.99 114 SER A C 1
ATOM 769 O O . SER A 1 98 ? -5.576 9.635 -5.365 1.00 16.13 114 SER A O 1
ATOM 772 N N A GLU A 1 99 ? -5.075 7.653 -4.425 0.49 14.14 115 GLU A N 1
ATOM 773 N N B GLU A 1 99 ? -5.066 7.629 -4.439 0.51 14.18 115 GLU A N 1
ATOM 774 C CA A GLU A 1 99 ? -4.520 8.301 -3.251 0.49 14.63 115 GLU A CA 1
ATOM 775 C CA B GLU A 1 99 ? -4.562 8.210 -3.206 0.51 14.89 115 GLU A CA 1
ATOM 776 C C A GLU A 1 99 ? -3.005 8.226 -3.298 0.49 14.38 115 GLU A C 1
ATOM 777 C C B GLU A 1 99 ? -3.053 8.158 -3.142 0.51 15.28 115 GLU A C 1
ATOM 778 O O A GLU A 1 99 ? -2.340 9.233 -3.051 0.49 16.34 115 GLU A O 1
ATOM 779 O O B GLU A 1 99 ? -2.455 9.092 -2.631 0.51 17.04 115 GLU A O 1
ATOM 790 N N . THR A 1 100 ? -2.449 7.048 -3.573 1.00 15.54 116 THR A N 1
ATOM 791 C CA . THR A 1 100 ? -0.998 6.922 -3.684 1.00 16.51 116 THR A CA 1
ATOM 792 C C . THR A 1 100 ? -0.503 7.425 -5.049 1.00 15.58 116 THR A C 1
ATOM 793 O O . THR A 1 100 ? 0.696 7.509 -5.311 1.00 19.06 116 THR A O 1
ATOM 797 N N . ASN A 1 101 ? -1.447 7.708 -5.944 1.00 15.02 117 ASN A N 1
ATOM 798 C CA . ASN A 1 101 ? -1.095 8.277 -7.270 1.00 14.97 117 ASN A CA 1
ATOM 799 C C . ASN A 1 101 ? -0.167 7.415 -8.086 1.00 13.91 117 ASN A C 1
ATOM 800 O O . ASN A 1 101 ? 0.911 7.827 -8.479 1.00 14.94 117 ASN A O 1
ATOM 805 N N A ARG A 1 102 ? -0.601 6.178 -8.298 0.54 14.47 118 ARG A N 1
ATOM 806 N N B ARG A 1 102 ? -0.644 6.255 -8.486 0.46 13.06 118 ARG A N 1
ATOM 807 C CA A ARG A 1 102 ? 0.221 5.131 -8.868 0.54 14.31 118 ARG A CA 1
ATOM 808 C CA B ARG A 1 102 ? 0.217 5.326 -9.154 0.46 13.28 118 ARG A CA 1
ATOM 809 C C A ARG A 1 102 ? -0.576 4.294 -9.893 0.54 12.84 118 ARG A C 1
ATOM 810 C C B ARG A 1 102 ? -0.582 4.260 -9.878 0.46 11.67 118 ARG A C 1
ATOM 811 O O A ARG A 1 102 ? -1.810 4.275 -9.878 0.54 13.40 118 ARG A O 1
ATOM 812 O O B ARG A 1 102 ? -1.793 4.000 -9.595 0.46 10.02 118 ARG A O 1
ATOM 827 N N . ILE A 1 103 ? 0.163 3.632 -10.775 1.00 12.59 119 ILE A N 1
ATOM 828 C CA . ILE A 1 103 ? -0.310 2.524 -11.616 1.00 12.28 119 ILE A CA 1
ATOM 829 C C . ILE A 1 103 ? 0.674 1.395 -11.348 1.00 12.11 119 ILE A C 1
ATOM 830 O O . ILE A 1 103 ? 1.882 1.589 -11.392 1.00 12.37 119 ILE A O 1
ATOM 835 N N A GLU A 1 104 ? 0.147 0.206 -11.149 0.44 11.91 120 GLU A N 1
ATOM 836 N N B GLU A 1 104 ? 0.097 0.262 -10.941 0.56 10.06 120 GLU A N 1
ATOM 837 C CA A GLU A 1 104 ? 0.970 -0.918 -10.789 0.44 11.02 120 GLU A CA 1
ATOM 838 C CA B GLU A 1 104 ? 0.825 -0.918 -10.488 0.56 10.07 120 GLU A CA 1
ATOM 839 C C A GLU A 1 104 ? 0.516 -2.118 -11.560 0.44 11.16 120 GLU A C 1
ATOM 840 C C B GLU A 1 104 ? 0.321 -2.226 -11.159 0.56 10.03 120 GLU A C 1
ATOM 841 O O A GLU A 1 104 ? -0.496 -2.122 -12.243 0.44 11.14 120 GLU A O 1
ATOM 842 O O B GLU A 1 104 ? -0.859 -2.297 -11.617 0.56 8.01 120 GLU A O 1
ATOM 853 N N . VAL A 1 105 ? 1.260 -3.175 -11.362 1.00 11.73 121 VAL A N 1
ATOM 854 C CA . VAL A 1 105 ? 0.947 -4.477 -11.948 1.00 11.98 121 VAL A CA 1
ATOM 855 C C . VAL A 1 105 ? 1.401 -5.604 -11.048 1.00 11.77 121 VAL A C 1
ATOM 856 O O . VAL A 1 105 ? 2.379 -5.434 -10.253 1.00 13.64 121 VAL A O 1
ATOM 860 N N . SER A 1 106 ? 0.750 -6.736 -11.183 1.00 12.36 122 SER A N 1
ATOM 861 C CA . SER A 1 106 ? 1.171 -7.943 -10.491 1.00 12.93 122 SER A CA 1
ATOM 862 C C . SER A 1 106 ? 0.743 -9.180 -11.303 1.00 13.11 122 SER A C 1
ATOM 863 O O . SER A 1 106 ? 0.035 -9.054 -12.309 1.00 12.61 122 SER A O 1
ATOM 866 N N . ASN A 1 107 ? 1.164 -10.365 -10.871 1.00 13.13 123 ASN A N 1
ATOM 867 C CA . ASN A 1 107 ? 0.623 -11.577 -11.427 1.00 13.79 123 ASN A CA 1
ATOM 868 C C . ASN A 1 107 ? -0.816 -11.731 -10.971 1.00 13.63 123 ASN A C 1
ATOM 869 O O . ASN A 1 107 ? -1.303 -10.969 -10.170 1.00 14.36 123 ASN A O 1
ATOM 874 N N . LEU A 1 108 ? -1.524 -12.667 -11.582 1.00 14.03 124 LEU A N 1
ATOM 875 C CA . LEU A 1 108 ? -2.969 -12.893 -11.273 1.00 15.76 124 LEU A CA 1
ATOM 876 C C . LEU A 1 108 ? -3.209 -13.271 -9.822 1.00 14.68 124 LEU A C 1
ATOM 877 O O . LEU A 1 108 ? -4.266 -13.010 -9.308 1.00 15.98 124 LEU A O 1
ATOM 882 N N . ASP A 1 109 ? -2.205 -13.850 -9.165 1.00 15.12 125 ASP A N 1
ATOM 883 C CA . ASP A 1 109 ? -2.291 -14.202 -7.736 1.00 16.70 125 ASP A CA 1
ATOM 884 C C . ASP A 1 109 ? -1.770 -13.097 -6.840 1.00 16.05 125 ASP A C 1
ATOM 885 O O . ASP A 1 109 ? -1.701 -13.301 -5.638 1.00 17.57 125 ASP A O 1
ATOM 890 N N . GLY A 1 110 ? -1.469 -11.916 -7.393 1.00 14.88 126 GLY A N 1
ATOM 891 C CA . GLY A 1 110 ? -1.006 -10.815 -6.588 1.00 14.94 126 GLY A CA 1
ATOM 892 C C . GLY A 1 110 ? 0.486 -10.786 -6.336 1.00 15.55 126 GLY A C 1
ATOM 893 O O . GLY A 1 110 ? 1.017 -9.864 -5.733 1.00 16.58 126 GLY A O 1
ATOM 894 N N . SER A 1 111 ? 1.210 -11.812 -6.781 1.00 16.31 127 SER A N 1
ATOM 895 C CA . SER A 1 111 ? 2.659 -11.862 -6.558 1.00 16.04 127 SER A CA 1
ATOM 896 C C . SER A 1 111 ? 3.413 -10.943 -7.512 1.00 14.08 127 SER A C 1
ATOM 897 O O . SER A 1 111 ? 2.929 -10.514 -8.574 1.00 14.28 127 SER A O 1
ATOM 900 N N . LEU A 1 112 ? 4.642 -10.631 -7.094 1.00 14.66 128 LEU A N 1
ATOM 901 C CA . LEU A 1 112 ? 5.600 -9.891 -7.917 1.00 14.73 128 LEU A CA 1
ATOM 902 C C . LEU A 1 112 ? 5.065 -8.501 -8.277 1.00 15.65 128 LEU A C 1
ATOM 903 O O . LEU A 1 112 ? 5.244 -8.034 -9.407 1.00 17.76 128 LEU A O 1
ATOM 908 N N . ARG A 1 113 ? 4.567 -7.778 -7.268 1.00 13.25 129 ARG A N 1
ATOM 909 C CA . ARG A 1 113 ? 4.036 -6.434 -7.493 1.00 12.91 129 ARG A CA 1
ATOM 910 C C . ARG A 1 113 ? 5.118 -5.488 -7.976 1.00 12.62 129 ARG A C 1
ATOM 911 O O . ARG A 1 113 ? 6.207 -5.453 -7.384 1.00 12.79 129 ARG A O 1
ATOM 919 N N . LYS A 1 114 ? 4.801 -4.690 -8.980 1.00 12.72 130 LYS A N 1
ATOM 920 C CA . LYS A 1 114 ? 5.746 -3.708 -9.553 1.00 12.40 130 LYS A CA 1
ATOM 921 C C . LYS A 1 114 ? 5.008 -2.423 -9.823 1.00 11.72 130 LYS A C 1
ATOM 922 O O . LYS A 1 114 ? 4.043 -2.407 -10.566 1.00 13.34 130 LYS A O 1
ATOM 928 N N . VAL A 1 115 ? 5.438 -1.337 -9.200 1.00 13.20 131 VAL A N 1
ATOM 929 C CA . VAL A 1 115 ? 4.905 -0.029 -9.568 1.00 12.42 131 VAL A CA 1
ATOM 930 C C . VAL A 1 115 ? 5.434 0.392 -10.925 1.00 12.91 131 VAL A C 1
ATOM 931 O O . VAL A 1 115 ? 6.637 0.403 -11.167 1.00 15.31 131 VAL A O 1
ATOM 935 N N . LEU A 1 116 ? 4.526 0.717 -11.837 1.00 13.06 132 LEU A N 1
ATOM 936 C CA . LEU A 1 116 ? 4.924 1.120 -13.194 1.00 14.01 132 LEU A CA 1
ATOM 937 C C . LEU A 1 116 ? 5.061 2.632 -13.321 1.00 14.53 132 LEU A C 1
ATOM 938 O O . LEU A 1 116 ? 5.994 3.152 -13.947 1.00 16.54 132 LEU A O 1
ATOM 943 N N . PHE A 1 117 ? 4.073 3.380 -12.797 1.00 14.39 133 PHE A N 1
ATOM 944 C CA . PHE A 1 117 ? 4.095 4.837 -12.883 1.00 14.86 133 PHE A CA 1
ATOM 945 C C . PHE A 1 117 ? 3.739 5.395 -11.520 1.00 15.48 133 PHE A C 1
ATOM 946 O O . PHE A 1 117 ? 2.813 4.892 -10.851 1.00 13.97 133 PHE A O 1
ATOM 954 N N . TRP A 1 118 ? 4.429 6.462 -11.130 1.00 15.97 134 TRP A N 1
ATOM 955 C CA . TRP A 1 118 ? 4.162 7.069 -9.840 1.00 18.58 134 TRP A CA 1
ATOM 956 C C . TRP A 1 118 ? 4.328 8.563 -9.855 1.00 18.42 134 TRP A C 1
ATOM 957 O O . TRP A 1 118 ? 4.287 9.135 -8.791 1.00 22.65 134 TRP A O 1
ATOM 968 N N . GLN A 1 119 ? 4.545 9.148 -11.019 1.00 17.49 135 GLN A N 1
ATOM 969 C CA . GLN A 1 119 ? 4.737 10.570 -11.208 1.00 19.17 135 GLN A CA 1
ATOM 970 C C . GLN A 1 119 ? 3.695 11.073 -12.175 1.00 17.69 135 GLN A C 1
ATOM 971 O O . GLN A 1 119 ? 3.225 10.338 -13.073 1.00 18.40 135 GLN A O 1
ATOM 977 N N . GLU A 1 120 ? 3.314 12.323 -11.973 1.00 18.93 136 GLU A N 1
ATOM 978 C CA . GLU A 1 120 ? 2.372 13.031 -12.831 1.00 22.78 136 GLU A CA 1
ATOM 979 C C . GLU A 1 120 ? 1.019 12.334 -12.901 1.00 18.58 136 GLU A C 1
ATOM 980 O O . GLU A 1 120 ? 0.375 12.353 -13.947 1.00 22.54 136 GLU A O 1
ATOM 986 N N . LEU A 1 121 ? 0.563 11.815 -11.763 1.00 18.49 137 LEU A N 1
ATOM 987 C CA . LEU A 1 121 ? -0.790 11.278 -11.595 1.00 17.54 137 LEU A CA 1
ATOM 988 C C . LEU A 1 121 ? -1.446 12.015 -10.469 1.00 18.98 137 LEU A C 1
ATOM 989 O O . LEU A 1 121 ? -0.768 12.307 -9.466 1.00 21.32 137 LEU A O 1
ATOM 994 N N . ASP A 1 122 ? -2.731 12.342 -10.620 1.00 17.45 138 ASP A N 1
ATOM 995 C CA . ASP A 1 122 ? -3.453 13.081 -9.617 1.00 17.13 138 ASP A CA 1
ATOM 996 C C . ASP A 1 122 ? -4.722 12.346 -9.216 1.00 16.16 138 ASP A C 1
ATOM 997 O O . ASP A 1 122 ? -4.901 11.967 -8.030 1.00 17.68 138 ASP A O 1
ATOM 1002 N N . GLN A 1 123 ? -5.620 12.132 -10.184 1.00 15.54 139 GLN A N 1
ATOM 1003 C CA . GLN A 1 123 ? -6.821 11.338 -9.943 1.00 13.88 139 GLN A CA 1
ATOM 1004 C C . GLN A 1 123 ? -6.946 10.273 -11.045 1.00 12.39 139 GLN A C 1
ATOM 1005 O O . GLN A 1 123 ? -7.894 10.277 -11.836 1.00 13.46 139 GLN A O 1
ATOM 1011 N N . PRO A 1 124 ? -5.971 9.346 -11.089 1.00 13.22 140 PRO A N 1
ATOM 1012 C CA . PRO A 1 124 ? -6.112 8.276 -12.071 1.00 12.28 140 PRO A CA 1
ATOM 1013 C C . PRO A 1 124 ? -7.378 7.483 -11.800 1.00 13.04 140 PRO A C 1
ATOM 1014 O O . PRO A 1 124 ? -7.739 7.299 -10.625 1.00 12.53 140 PRO A O 1
ATOM 1018 N N . ARG A 1 125 ? -8.006 6.987 -12.871 1.00 11.35 141 ARG A N 1
ATOM 1019 C CA . ARG A 1 125 ? -9.260 6.230 -12.679 1.00 11.87 141 ARG A CA 1
ATOM 1020 C C . ARG A 1 125 ? -9.332 5.026 -13.603 1.00 11.95 141 ARG A C 1
ATOM 1021 O O . ARG A 1 125 ? -8.860 3.960 -13.236 1.00 11.90 141 ARG A O 1
ATOM 1029 N N . ALA A 1 126 ? -9.908 5.176 -14.798 1.00 12.29 142 ALA A N 1
ATOM 1030 C CA . ALA A 1 126 ? -10.130 4.015 -15.670 1.00 10.67 142 ALA A CA 1
ATOM 1031 C C . ALA A 1 126 ? -8.816 3.539 -16.280 1.00 11.30 142 ALA A C 1
ATOM 1032 O O . ALA A 1 126 ? -7.884 4.308 -16.503 1.00 12.60 142 ALA A O 1
ATOM 1034 N N . ILE A 1 127 ? -8.796 2.251 -16.570 1.00 11.14 143 ILE A N 1
ATOM 1035 C CA . ILE A 1 127 ? -7.653 1.658 -17.210 1.00 11.42 143 ILE A CA 1
ATOM 1036 C C . ILE A 1 127 ? -8.154 0.538 -18.104 1.00 12.45 143 ILE A C 1
ATOM 1037 O O . ILE A 1 127 ? -9.002 -0.257 -17.695 1.00 12.07 143 ILE A O 1
ATOM 1042 N N . ALA A 1 128 ? -7.641 0.506 -19.338 1.00 12.49 144 ALA A N 1
ATOM 1043 C CA . ALA A 1 128 ? -8.031 -0.495 -20.307 1.00 12.64 144 ALA A CA 1
ATOM 1044 C C . ALA A 1 128 ? -6.771 -1.003 -21.023 1.00 12.54 144 ALA A C 1
ATOM 1045 O O . ALA A 1 128 ? -5.806 -0.221 -21.235 1.00 14.78 144 ALA A O 1
ATOM 1047 N N . LEU A 1 129 ? -6.786 -2.268 -21.421 1.00 12.13 145 LEU A N 1
ATOM 1048 C CA . LEU A 1 129 ? -5.600 -2.898 -21.982 1.00 12.01 145 LEU A CA 1
ATOM 1049 C C . LEU A 1 129 ? -5.863 -3.400 -23.400 1.00 12.88 145 LEU A C 1
ATOM 1050 O O . LEU A 1 129 ? -6.985 -3.829 -23.766 1.00 15.08 145 LEU A O 1
ATOM 1055 N N . ASP A 1 130 ? -4.799 -3.371 -24.196 1.00 13.92 146 ASP A N 1
ATOM 1056 C CA . ASP A 1 130 ? -4.788 -4.028 -25.507 1.00 13.71 146 ASP A CA 1
ATOM 1057 C C . ASP A 1 130 ? -3.615 -4.994 -25.515 1.00 13.43 146 ASP A C 1
ATOM 1058 O O . ASP A 1 130 ? -2.575 -4.704 -26.059 1.00 14.58 146 ASP A O 1
ATOM 1063 N N . PRO A 1 131 ? -3.762 -6.142 -24.859 1.00 14.78 147 PRO A N 1
ATOM 1064 C CA . PRO A 1 131 ? -2.628 -7.024 -24.593 1.00 15.31 147 PRO A CA 1
ATOM 1065 C C . PRO A 1 131 ? -1.867 -7.476 -25.839 1.00 16.83 147 PRO A C 1
ATOM 1066 O O . PRO A 1 131 ? -0.638 -7.559 -25.773 1.00 16.96 147 PRO A O 1
ATOM 1070 N N A SER A 1 132 ? -2.545 -7.755 -26.946 0.24 18.86 148 SER A N 1
ATOM 1071 N N B SER A 1 132 ? -2.565 -7.722 -26.940 0.76 17.27 148 SER A N 1
ATOM 1072 C CA A SER A 1 132 ? -1.838 -8.249 -28.125 0.24 20.68 148 SER A CA 1
ATOM 1073 C CA B SER A 1 132 ? -1.882 -8.246 -28.117 0.76 20.03 148 SER A CA 1
ATOM 1074 C C A SER A 1 132 ? -1.017 -7.154 -28.788 0.24 18.12 148 SER A C 1
ATOM 1075 C C B SER A 1 132 ? -1.142 -7.159 -28.878 0.76 18.48 148 SER A C 1
ATOM 1076 O O A SER A 1 132 ? -0.091 -7.440 -29.558 0.24 17.68 148 SER A O 1
ATOM 1077 O O B SER A 1 132 ? -0.402 -7.458 -29.815 0.76 20.42 148 SER A O 1
ATOM 1082 N N . SER A 1 133 ? -1.344 -5.899 -28.484 1.00 17.83 149 SER A N 1
ATOM 1083 C CA . SER A 1 133 ? -0.541 -4.770 -28.971 1.00 19.01 149 SER A CA 1
ATOM 1084 C C . SER A 1 133 ? 0.408 -4.224 -27.915 1.00 15.91 149 SER A C 1
ATOM 1085 O O . SER A 1 133 ? 1.184 -3.322 -28.229 1.00 16.37 149 SER A O 1
ATOM 1088 N N . GLY A 1 134 ? 0.321 -4.709 -26.680 1.00 15.62 150 GLY A N 1
ATOM 1089 C CA . GLY A 1 134 ? 1.252 -4.276 -25.642 1.00 14.95 150 GLY A CA 1
ATOM 1090 C C . GLY A 1 134 ? 1.029 -2.874 -25.110 1.00 13.93 150 GLY A C 1
ATOM 1091 O O . GLY A 1 134 ? 1.939 -2.328 -24.507 1.00 15.43 150 GLY A O 1
ATOM 1092 N N . PHE A 1 135 ? -0.171 -2.326 -25.302 1.00 14.50 151 PHE A N 1
ATOM 1093 C CA . PHE A 1 135 ? -0.495 -0.999 -24.804 1.00 15.02 151 PHE A CA 1
ATOM 1094 C C . PHE A 1 135 ? -1.564 -1.004 -23.695 1.00 13.93 151 PHE A C 1
ATOM 1095 O O . PHE A 1 135 ? -2.521 -1.790 -23.734 1.00 14.39 151 PHE A O 1
ATOM 1103 N N A MET A 1 136 ? -1.433 -0.014 -22.818 0.50 13.45 152 MET A N 1
ATOM 1104 N N B MET A 1 136 ? -1.394 -0.141 -22.693 0.50 12.53 152 MET A N 1
ATOM 1105 C CA A MET A 1 136 ? -2.372 0.250 -21.747 0.50 12.38 152 MET A CA 1
ATOM 1106 C CA B MET A 1 136 ? -2.455 0.178 -21.741 0.50 13.41 152 MET A CA 1
ATOM 1107 C C A MET A 1 136 ? -2.785 1.712 -21.865 0.50 12.07 152 MET A C 1
ATOM 1108 C C B MET A 1 136 ? -2.834 1.634 -21.912 0.50 11.86 152 MET A C 1
ATOM 1109 O O A MET A 1 136 ? -2.009 2.581 -22.314 0.50 12.84 152 MET A O 1
ATOM 1110 O O B MET A 1 136 ? -2.078 2.431 -22.399 0.50 14.46 152 MET A O 1
ATOM 1119 N N . TYR A 1 137 ? -4.025 1.996 -21.443 1.00 12.75 153 TYR A N 1
ATOM 1120 C CA . TYR A 1 137 ? -4.637 3.321 -21.583 1.00 11.82 153 TYR A CA 1
ATOM 1121 C C . TYR A 1 137 ? -5.249 3.653 -20.235 1.00 12.70 153 TYR A C 1
ATOM 1122 O O . TYR A 1 137 ? -5.851 2.759 -19.594 1.00 13.39 153 TYR A O 1
ATOM 1131 N N . TRP A 1 138 ? -5.161 4.911 -19.768 1.00 11.35 154 TRP A N 1
ATOM 1132 C CA . TRP A 1 138 ? -5.859 5.264 -18.526 1.00 10.86 154 TRP A CA 1
ATOM 1133 C C . TRP A 1 138 ? -6.327 6.687 -18.575 1.00 11.32 154 TRP A C 1
ATOM 1134 O O . TRP A 1 138 ? -5.835 7.514 -19.356 1.00 12.92 154 TRP A O 1
ATOM 1145 N N . THR A 1 139 ? -7.250 6.979 -17.679 1.00 11.95 155 THR A N 1
ATOM 1146 C CA . THR A 1 139 ? -7.720 8.361 -17.507 1.00 12.38 155 THR A CA 1
ATOM 1147 C C . THR A 1 139 ? -7.226 8.945 -16.178 1.00 12.31 155 THR A C 1
ATOM 1148 O O . THR A 1 139 ? -6.919 8.210 -15.244 1.00 11.84 155 THR A O 1
ATOM 1152 N N . ASP A 1 140 ? -7.231 10.270 -16.114 1.00 12.98 156 ASP A N 1
ATOM 1153 C CA . ASP A 1 140 ? -6.910 10.974 -14.895 1.00 12.51 156 ASP A CA 1
ATOM 1154 C C . ASP A 1 140 ? -7.821 12.213 -14.919 1.00 13.10 156 ASP A C 1
ATOM 1155 O O . ASP A 1 140 ? -7.763 12.998 -15.886 1.00 15.06 156 ASP A O 1
ATOM 1160 N N . TRP A 1 141 ? -8.678 12.348 -13.893 1.00 13.57 157 TRP A N 1
ATOM 1161 C CA . TRP A 1 141 ? -9.656 13.441 -13.791 1.00 14.02 157 TRP A CA 1
ATOM 1162 C C . TRP A 1 141 ? -9.193 14.504 -12.817 1.00 14.00 157 TRP A C 1
ATOM 1163 O O . TRP A 1 141 ? -10.013 15.284 -12.341 1.00 15.07 157 TRP A O 1
ATOM 1174 N N . GLY A 1 142 ? -7.888 14.622 -12.596 1.00 15.30 158 GLY A N 1
ATOM 1175 C CA . GLY A 1 142 ? -7.317 15.545 -11.616 1.00 16.75 158 GLY A CA 1
ATOM 1176 C C . GLY A 1 142 ? -7.094 16.922 -12.201 1.00 17.70 158 GLY A C 1
ATOM 1177 O O . GLY A 1 142 ? -7.758 17.364 -13.167 1.00 18.02 158 GLY A O 1
ATOM 1178 N N . GLU A 1 143 ? -6.149 17.623 -11.603 1.00 19.88 159 GLU A N 1
ATOM 1179 C CA . GLU A 1 143 ? -5.923 19.005 -11.945 1.00 24.31 159 GLU A CA 1
ATOM 1180 C C . GLU A 1 143 ? -5.509 19.193 -13.385 1.00 22.99 159 GLU A C 1
ATOM 1181 O O . GLU A 1 143 ? -5.803 20.267 -13.950 1.00 25.99 159 GLU A O 1
ATOM 1187 N N . VAL A 1 144 ? -4.839 18.178 -13.966 1.00 20.37 160 VAL A N 1
ATOM 1188 C CA . VAL A 1 144 ? -4.549 18.147 -15.388 1.00 23.57 160 VAL A CA 1
ATOM 1189 C C . VAL A 1 144 ? -5.264 16.995 -16.009 1.00 20.73 160 VAL A C 1
ATOM 1190 O O . VAL A 1 144 ? -4.740 15.875 -16.036 1.00 22.01 160 VAL A O 1
ATOM 1194 N N . PRO A 1 145 ? -6.513 17.217 -16.413 1.00 17.56 161 PRO A N 1
ATOM 1195 C CA . PRO A 1 145 ? -7.253 16.027 -16.869 1.00 16.57 161 PRO A CA 1
ATOM 1196 C C . PRO A 1 145 ? -6.741 15.468 -18.204 1.00 16.62 161 PRO A C 1
ATOM 1197 O O . PRO A 1 145 ? -6.328 16.258 -19.056 1.00 16.84 161 PRO A O 1
ATOM 1201 N N . LYS A 1 146 ? -6.696 14.144 -18.385 1.00 14.91 162 LYS A N 1
ATOM 1202 C CA . LYS A 1 146 ? -6.010 13.611 -19.556 1.00 15.36 162 LYS A CA 1
ATOM 1203 C C . LYS A 1 146 ? -6.381 12.146 -19.724 1.00 13.74 162 LYS A C 1
ATOM 1204 O O . LYS A 1 146 ? -6.863 11.475 -18.792 1.00 14.00 162 LYS A O 1
ATOM 1210 N N . ILE A 1 147 ? -6.107 11.671 -20.926 1.00 13.64 163 ILE A N 1
ATOM 1211 C CA . ILE A 1 147 ? -6.024 10.239 -21.212 1.00 13.21 163 ILE A CA 1
ATOM 1212 C C . ILE A 1 147 ? -4.594 9.950 -21.670 1.00 13.61 163 ILE A C 1
ATOM 1213 O O . ILE A 1 147 ? -4.033 10.718 -22.470 1.00 14.25 163 ILE A O 1
ATOM 1218 N N . GLU A 1 148 ? -3.991 8.915 -21.142 1.00 14.05 164 GLU A N 1
ATOM 1219 C CA . GLU A 1 148 ? -2.610 8.564 -21.497 1.00 14.12 164 GLU A CA 1
ATOM 1220 C C . GLU A 1 148 ? -2.570 7.140 -22.025 1.00 14.45 164 GLU A C 1
ATOM 1221 O O . GLU A 1 148 ? -3.470 6.329 -21.761 1.00 13.85 164 GLU A O 1
ATOM 1227 N N . ARG A 1 149 ? -1.534 6.821 -22.789 1.00 15.43 165 ARG A N 1
ATOM 1228 C CA . ARG A 1 149 ? -1.236 5.428 -23.050 1.00 16.42 165 ARG A CA 1
ATOM 1229 C C . ARG A 1 149 ? 0.245 5.173 -22.839 1.00 14.69 165 ARG A C 1
ATOM 1230 O O . ARG A 1 149 ? 1.070 6.099 -22.876 1.00 16.58 165 ARG A O 1
ATOM 1238 N N . ALA A 1 150 ? 0.547 3.921 -22.604 1.00 13.69 166 ALA A N 1
ATOM 1239 C CA . ALA A 1 150 ? 1.944 3.504 -22.404 1.00 14.18 166 ALA A CA 1
ATOM 1240 C C . ALA A 1 150 ? 2.033 2.071 -22.747 1.00 14.23 166 ALA A C 1
ATOM 1241 O O . ALA A 1 150 ? 1.051 1.376 -22.849 1.00 13.80 166 ALA A O 1
ATOM 1243 N N . GLY A 1 151 ? 3.256 1.571 -22.887 1.00 15.64 167 GLY A N 1
ATOM 1244 C CA . GLY A 1 151 ? 3.429 0.157 -22.950 1.00 14.77 167 GLY A CA 1
ATOM 1245 C C . GLY A 1 151 ? 2.962 -0.524 -21.666 1.00 12.95 167 GLY A C 1
ATOM 1246 O O . GLY A 1 151 ? 3.089 0.043 -20.568 1.00 15.04 167 GLY A O 1
ATOM 1247 N N . MET A 1 152 ? 2.477 -1.760 -21.813 1.00 13.77 168 MET A N 1
ATOM 1248 C CA . MET A 1 152 ? 2.098 -2.562 -20.659 1.00 12.63 168 MET A CA 1
ATOM 1249 C C . MET A 1 152 ? 3.299 -3.005 -19.809 1.00 14.29 168 MET A C 1
ATOM 1250 O O . MET A 1 152 ? 3.147 -3.551 -18.717 1.00 14.01 168 MET A O 1
ATOM 1255 N N . ASP A 1 153 ? 4.493 -2.672 -20.291 1.00 14.50 169 ASP A N 1
ATOM 1256 C CA . ASP A 1 153 ? 5.747 -2.864 -19.551 1.00 15.27 169 ASP A CA 1
ATOM 1257 C C . ASP A 1 153 ? 6.214 -1.552 -18.910 1.00 15.73 169 ASP A C 1
ATOM 1258 O O . ASP A 1 153 ? 7.342 -1.507 -18.399 1.00 19.06 169 ASP A O 1
ATOM 1263 N N . GLY A 1 154 ? 5.429 -0.470 -18.985 1.00 15.82 170 GLY A N 1
ATOM 1264 C CA . GLY A 1 154 ? 5.831 0.823 -18.426 1.00 17.87 170 GLY A CA 1
ATOM 1265 C C . GLY A 1 154 ? 6.631 1.725 -19.339 1.00 17.42 170 GLY A C 1
ATOM 1266 O O . GLY A 1 154 ? 7.049 2.794 -18.951 1.00 20.79 170 GLY A O 1
ATOM 1267 N N . SER A 1 155 ? 6.787 1.308 -20.579 1.00 18.27 171 SER A N 1
ATOM 1268 C CA . SER A 1 155 ? 7.535 2.078 -21.556 1.00 18.55 171 SER A CA 1
ATOM 1269 C C . SER A 1 155 ? 6.676 3.128 -22.264 1.00 18.17 171 SER A C 1
ATOM 1270 O O . SER A 1 155 ? 5.452 3.053 -22.245 1.00 19.60 171 SER A O 1
ATOM 1273 N N A SER A 1 156 ? 7.316 4.165 -22.776 0.76 19.84 172 SER A N 1
ATOM 1274 N N B SER A 1 156 ? 7.351 4.050 -22.936 0.24 20.67 172 SER A N 1
ATOM 1275 C CA A SER A 1 156 ? 6.744 5.012 -23.812 0.76 20.74 172 SER A CA 1
ATOM 1276 C CA B SER A 1 156 ? 6.710 4.980 -23.843 0.24 23.22 172 SER A CA 1
ATOM 1277 C C A SER A 1 156 ? 5.416 5.672 -23.458 0.76 18.55 172 SER A C 1
ATOM 1278 C C B SER A 1 156 ? 5.358 5.417 -23.334 0.24 19.71 172 SER A C 1
ATOM 1279 O O A SER A 1 156 ? 4.459 5.716 -24.235 0.76 20.31 172 SER A O 1
ATOM 1280 O O B SER A 1 156 ? 4.330 5.028 -23.898 0.24 17.81 172 SER A O 1
ATOM 1285 N N . ARG A 1 157 ? 5.387 6.195 -22.249 1.00 19.89 173 ARG A N 1
ATOM 1286 C CA . ARG A 1 157 ? 4.235 6.896 -21.743 1.00 17.85 173 ARG A CA 1
ATOM 1287 C C . ARG A 1 157 ? 4.015 8.187 -22.513 1.00 18.86 173 ARG A C 1
ATOM 1288 O O . ARG A 1 157 ? 4.943 8.983 -22.697 1.00 21.25 173 ARG A O 1
ATOM 1296 N N A PHE A 1 158 ? 2.755 8.416 -22.891 0.52 19.23 174 PHE A N 1
ATOM 1297 N N B PHE A 1 158 ? 2.792 8.404 -23.012 0.48 19.42 174 PHE A N 1
ATOM 1298 C CA A PHE A 1 158 ? 2.377 9.528 -23.740 0.52 21.81 174 PHE A CA 1
ATOM 1299 C CA B PHE A 1 158 ? 2.439 9.644 -23.715 0.48 21.59 174 PHE A CA 1
ATOM 1300 C C A PHE A 1 158 ? 0.969 10.015 -23.386 0.52 19.00 174 PHE A C 1
ATOM 1301 C C B PHE A 1 158 ? 1.004 10.035 -23.485 0.48 18.68 174 PHE A C 1
ATOM 1302 O O A PHE A 1 158 ? 0.057 9.217 -23.136 0.52 18.01 174 PHE A O 1
ATOM 1303 O O B PHE A 1 158 ? 0.109 9.204 -23.508 0.48 17.75 174 PHE A O 1
ATOM 1318 N N . ILE A 1 159 ? 0.784 11.327 -23.329 1.00 19.11 175 ILE A N 1
ATOM 1319 C CA . ILE A 1 159 ? -0.568 11.865 -23.187 1.00 18.68 175 ILE A CA 1
ATOM 1320 C C . ILE A 1 159 ? -1.189 11.891 -24.579 1.00 18.55 175 ILE A C 1
ATOM 1321 O O . ILE A 1 159 ? -0.631 12.463 -25.512 1.00 22.03 175 ILE A O 1
ATOM 1326 N N . ILE A 1 160 ? -2.343 11.254 -24.738 1.00 16.93 176 ILE A N 1
ATOM 1327 C CA . ILE A 1 160 ? -3.017 11.194 -26.034 1.00 17.37 176 ILE A CA 1
ATOM 1328 C C . ILE A 1 160 ? -4.230 12.111 -26.167 1.00 18.42 176 ILE A C 1
ATOM 1329 O O . ILE A 1 160 ? -4.579 12.482 -27.273 1.00 18.38 176 ILE A O 1
ATOM 1334 N N . ILE A 1 161 ? -4.862 12.486 -25.046 1.00 16.36 177 ILE A N 1
ATOM 1335 C CA . ILE A 1 161 ? -5.935 13.500 -25.039 1.00 17.23 177 ILE A CA 1
ATOM 1336 C C . ILE A 1 161 ? -5.709 14.416 -23.866 1.00 16.48 177 ILE A C 1
ATOM 1337 O O . ILE A 1 161 ? -5.576 13.952 -22.722 1.00 16.92 177 ILE A O 1
ATOM 1342 N N . ASN A 1 162 ? -5.640 15.729 -24.144 1.00 17.22 178 ASN A N 1
ATOM 1343 C CA . ASN A 1 162 ? -5.526 16.653 -23.029 1.00 21.12 178 ASN A CA 1
ATOM 1344 C C . ASN A 1 162 ? -6.356 17.899 -23.200 1.00 21.47 178 ASN A C 1
ATOM 1345 O O . ASN A 1 162 ? -6.120 18.899 -22.501 1.00 22.68 178 ASN A O 1
ATOM 1350 N N . SER A 1 163 ? -7.301 17.894 -24.140 1.00 21.47 179 SER A N 1
ATOM 1351 C CA . SER A 1 163 ? -8.156 19.054 -24.299 1.00 23.88 179 SER A CA 1
ATOM 1352 C C . SER A 1 163 ? -9.626 18.586 -24.374 1.00 18.73 179 SER A C 1
ATOM 1353 O O . SER A 1 163 ? -9.871 17.416 -24.574 1.00 18.47 179 SER A O 1
ATOM 1356 N N . GLU A 1 164 ? -10.557 19.484 -24.102 1.00 19.11 180 GLU A N 1
ATOM 1357 C CA . GLU A 1 164 ? -11.971 19.153 -24.008 1.00 19.43 180 GLU A CA 1
ATOM 1358 C C . GLU A 1 164 ? -12.186 17.924 -23.138 1.00 17.71 180 GLU A C 1
ATOM 1359 O O . GLU A 1 164 ? -12.732 16.920 -23.564 1.00 17.79 180 GLU A O 1
ATOM 1365 N N . ILE A 1 165 ? -11.734 18.025 -21.912 1.00 17.86 181 ILE A N 1
ATOM 1366 C CA . ILE A 1 165 ? -11.685 16.873 -21.012 1.00 17.24 181 ILE A CA 1
ATOM 1367 C C . ILE A 1 165 ? -11.664 17.436 -19.602 1.00 16.85 181 ILE A C 1
ATOM 1368 O O . ILE A 1 165 ? -11.010 18.466 -19.319 1.00 18.04 181 ILE A O 1
ATOM 1373 N N . TYR A 1 166 ? -12.396 16.786 -18.711 1.00 14.73 182 TYR A N 1
ATOM 1374 C CA . TYR A 1 166 ? -12.502 17.307 -17.353 1.00 14.96 182 TYR A CA 1
ATOM 1375 C C . TYR A 1 166 ? -12.756 16.175 -16.342 1.00 14.15 182 TYR A C 1
ATOM 1376 O O . TYR A 1 166 ? -11.938 15.983 -15.460 1.00 14.58 182 TYR A O 1
ATOM 1385 N N . TRP A 1 167 ? -13.813 15.380 -16.492 1.00 14.42 183 TRP A N 1
ATOM 1386 C CA . TRP A 1 167 ? -14.003 14.160 -15.670 1.00 13.31 183 TRP A CA 1
ATOM 1387 C C . TRP A 1 167 ? -14.079 12.919 -16.581 1.00 12.98 183 TRP A C 1
ATOM 1388 O O . TRP A 1 167 ? -15.136 12.295 -16.752 1.00 13.32 183 TRP A O 1
ATOM 1399 N N . PRO A 1 168 ? -12.918 12.520 -17.151 1.00 13.06 184 PRO A N 1
ATOM 1400 C CA . PRO A 1 168 ? -12.878 11.302 -17.971 1.00 12.60 184 PRO A CA 1
ATOM 1401 C C . PRO A 1 168 ? -12.942 10.053 -17.084 1.00 13.54 184 PRO A C 1
ATOM 1402 O O . PRO A 1 168 ? -11.945 9.620 -16.508 1.00 15.15 184 PRO A O 1
ATOM 1406 N N . ASN A 1 169 ? -14.138 9.520 -16.928 1.00 12.47 185 ASN A N 1
ATOM 1407 C CA . ASN A 1 169 ? -14.394 8.405 -16.019 1.00 13.10 185 ASN A CA 1
ATOM 1408 C C . ASN A 1 169 ? -14.358 7.052 -16.662 1.00 12.39 185 ASN A C 1
ATOM 1409 O O . ASN A 1 169 ? -13.867 6.096 -16.038 1.00 14.45 185 ASN A O 1
ATOM 1414 N N . GLY A 1 170 ? -14.949 6.921 -17.848 1.00 12.65 186 GLY A N 1
ATOM 1415 C CA . GLY A 1 170 ? -15.070 5.650 -18.518 1.00 13.48 186 GLY A CA 1
ATOM 1416 C C . GLY A 1 170 ? -14.170 5.594 -19.715 1.00 11.21 186 GLY A C 1
ATOM 1417 O O . GLY A 1 170 ? -13.933 6.628 -20.355 1.00 12.46 186 GLY A O 1
ATOM 1418 N N . LEU A 1 171 ? -13.640 4.387 -19.968 1.00 12.19 187 LEU A N 1
ATOM 1419 C CA . LEU A 1 171 ? -12.691 4.204 -21.039 1.00 12.36 187 LEU A CA 1
ATOM 1420 C C . LEU A 1 171 ? -12.802 2.798 -21.502 1.00 12.13 187 LEU A C 1
ATOM 1421 O O . LEU A 1 171 ? -12.653 1.870 -20.689 1.00 12.46 187 LEU A O 1
ATOM 1426 N N . THR A 1 172 ? -12.899 2.592 -22.813 1.00 12.01 188 THR A N 1
ATOM 1427 C CA . THR A 1 172 ? -12.866 1.226 -23.323 1.00 12.72 188 THR A CA 1
ATOM 1428 C C . THR A 1 172 ? -12.255 1.244 -24.740 1.00 11.80 188 THR A C 1
ATOM 1429 O O . THR A 1 172 ? -12.023 2.299 -25.327 1.00 13.81 188 THR A O 1
ATOM 1433 N N A LEU A 1 173 ? -12.007 0.053 -25.245 0.56 11.78 189 LEU A N 1
ATOM 1434 N N B LEU A 1 173 ? -11.995 0.054 -25.264 0.44 12.67 189 LEU A N 1
ATOM 1435 C CA A LEU A 1 173 ? -11.449 -0.144 -26.579 0.56 12.91 189 LEU A CA 1
ATOM 1436 C CA B LEU A 1 173 ? -11.463 -0.123 -26.616 0.44 15.12 189 LEU A CA 1
ATOM 1437 C C A LEU A 1 173 ? -12.435 -0.895 -27.437 0.56 14.12 189 LEU A C 1
ATOM 1438 C C B LEU A 1 173 ? -12.363 -0.961 -27.480 0.44 15.38 189 LEU A C 1
ATOM 1439 O O A LEU A 1 173 ? -13.163 -1.753 -26.917 0.56 13.73 189 LEU A O 1
ATOM 1440 O O B LEU A 1 173 ? -12.932 -1.949 -27.038 0.44 14.42 189 LEU A O 1
ATOM 1449 N N . ASP A 1 174 ? -12.441 -0.587 -28.747 1.00 15.95 190 ASP A N 1
ATOM 1450 C CA . ASP A 1 174 ? -13.065 -1.430 -29.762 1.00 17.58 190 ASP A CA 1
ATOM 1451 C C . ASP A 1 174 ? -11.899 -2.178 -30.448 1.00 16.36 190 ASP A C 1
ATOM 1452 O O . ASP A 1 174 ? -11.123 -1.551 -31.192 1.00 18.32 190 ASP A O 1
ATOM 1457 N N . TYR A 1 175 ? -11.749 -3.474 -30.158 1.00 18.14 191 TYR A N 1
ATOM 1458 C CA . TYR A 1 175 ? -10.630 -4.246 -30.655 1.00 21.31 191 TYR A CA 1
ATOM 1459 C C . TYR A 1 175 ? -10.802 -4.509 -32.162 1.00 22.48 191 TYR A C 1
ATOM 1460 O O . TYR A 1 175 ? -9.818 -4.651 -32.875 1.00 23.30 191 TYR A O 1
ATOM 1469 N N . GLU A 1 176 ? -12.030 -4.570 -32.651 1.00 22.24 192 GLU A N 1
ATOM 1470 C CA . GLU A 1 176 ? -12.229 -4.836 -34.093 1.00 23.28 192 GLU A CA 1
ATOM 1471 C C . GLU A 1 176 ? -11.928 -3.612 -34.938 1.00 23.00 192 GLU A C 1
ATOM 1472 O O . GLU A 1 176 ? -11.326 -3.740 -36.018 1.00 26.18 192 GLU A O 1
ATOM 1478 N N . GLU A 1 177 ? -12.335 -2.435 -34.476 1.00 22.98 193 GLU A N 1
ATOM 1479 C CA . GLU A 1 177 ? -12.125 -1.206 -35.236 1.00 22.28 193 GLU A CA 1
ATOM 1480 C C . GLU A 1 177 ? -10.883 -0.431 -34.877 1.00 20.99 193 GLU A C 1
ATOM 1481 O O . GLU A 1 177 ? -10.523 0.531 -35.532 1.00 22.98 193 GLU A O 1
ATOM 1487 N N . GLN A 1 178 ? -10.233 -0.838 -33.779 1.00 20.44 194 GLN A N 1
ATOM 1488 C CA . GLN A 1 178 ? -9.027 -0.169 -33.291 1.00 20.19 194 GLN A CA 1
ATOM 1489 C C . GLN A 1 178 ? -9.347 1.272 -32.928 1.00 19.06 194 GLN A C 1
ATOM 1490 O O . GLN A 1 178 ? -8.751 2.209 -33.422 1.00 21.25 194 GLN A O 1
ATOM 1496 N N . LYS A 1 179 ? -10.304 1.427 -32.023 1.00 16.66 195 LYS A N 1
ATOM 1497 C CA . LYS A 1 179 ? -10.746 2.753 -31.572 1.00 16.46 195 LYS A CA 1
ATOM 1498 C C . LYS A 1 179 ? -10.786 2.799 -30.043 1.00 15.77 195 LYS A C 1
ATOM 1499 O O . LYS A 1 179 ? -10.961 1.772 -29.384 1.00 15.90 195 LYS A O 1
ATOM 1505 N N . LEU A 1 180 ? -10.556 3.981 -29.519 1.00 15.71 196 LEU A N 1
ATOM 1506 C CA . LEU A 1 180 ? -10.660 4.224 -28.078 1.00 14.25 196 LEU A CA 1
ATOM 1507 C C . LEU A 1 180 ? -11.964 4.995 -27.871 1.00 13.19 196 LEU A C 1
ATOM 1508 O O . LEU A 1 180 ? -12.273 5.891 -28.653 1.00 15.62 196 LEU A O 1
ATOM 1513 N N . TYR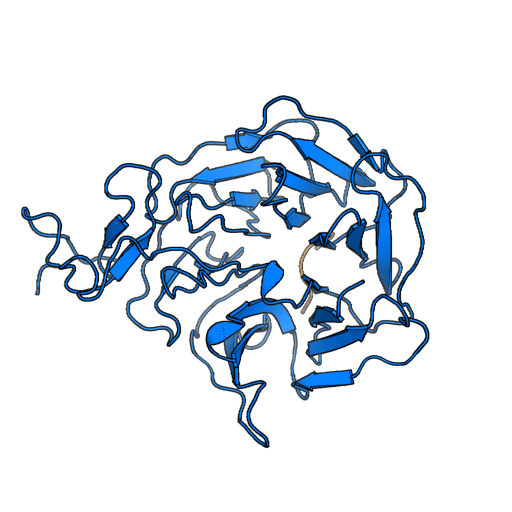 A 1 181 ? -12.712 4.691 -26.817 1.00 12.33 197 TYR A N 1
ATOM 1514 C CA . TYR A 1 181 ? -13.930 5.421 -26.465 1.00 12.04 197 TYR A CA 1
ATOM 1515 C C . TYR A 1 181 ? -13.829 5.831 -25.014 1.00 12.60 197 TYR A C 1
ATOM 1516 O O . TYR A 1 181 ? -13.304 5.084 -24.144 1.00 13.41 197 TYR A O 1
ATOM 1525 N N . TRP A 1 182 ? -14.396 6.986 -24.677 1.00 13.26 198 TRP A N 1
ATOM 1526 C CA . TRP A 1 182 ? -14.371 7.463 -23.310 1.00 12.14 198 TRP A CA 1
ATOM 1527 C C . TRP A 1 182 ? -15.610 8.288 -23.001 1.00 11.05 198 TRP A C 1
ATOM 1528 O O . TRP A 1 182 ? -16.241 8.833 -23.910 1.00 13.05 198 TRP A O 1
ATOM 1539 N N . ALA A 1 183 ? -15.922 8.349 -21.727 1.00 11.78 199 ALA A N 1
ATOM 1540 C CA . ALA A 1 183 ? -17.079 9.109 -21.251 1.00 12.90 199 ALA A CA 1
ATOM 1541 C C . ALA A 1 183 ? -16.623 10.182 -20.258 1.00 13.36 199 ALA A C 1
ATOM 1542 O O . ALA A 1 183 ? -15.839 9.858 -19.328 1.00 14.10 199 ALA A O 1
ATOM 1544 N N . ASP A 1 184 ? -17.117 11.400 -20.434 1.00 13.91 200 ASP A N 1
ATOM 1545 C CA . ASP A 1 184 ? -16.746 12.489 -19.557 1.00 14.20 200 ASP A CA 1
ATOM 1546 C C . ASP A 1 184 ? -17.949 12.928 -18.761 1.00 14.52 200 ASP A C 1
ATOM 1547 O O . ASP A 1 184 ? -18.969 13.369 -19.325 1.00 14.90 200 ASP A O 1
ATOM 1552 N N . ALA A 1 185 ? -17.844 12.811 -17.453 1.00 14.82 201 ALA A N 1
ATOM 1553 C CA . ALA A 1 185 ? -19.021 13.086 -16.584 1.00 14.19 201 ALA A CA 1
ATOM 1554 C C . ALA A 1 185 ? -19.267 14.575 -16.319 1.00 17.11 201 ALA A C 1
ATOM 1555 O O . ALA A 1 185 ? -20.359 14.937 -15.780 1.00 19.11 201 ALA A O 1
ATOM 1557 N N . LYS A 1 186 ? -18.293 15.418 -16.621 1.00 15.08 202 LYS A N 1
ATOM 1558 C CA . LYS A 1 186 ? -18.473 16.861 -16.424 1.00 16.56 202 LYS A CA 1
ATOM 1559 C C . LYS A 1 186 ? -18.942 17.504 -17.731 1.00 17.15 202 LYS A C 1
ATOM 1560 O O . LYS A 1 186 ? -19.779 18.390 -17.733 1.00 18.55 202 LYS A O 1
ATOM 1566 N N . LEU A 1 187 ? -18.441 16.994 -18.844 1.00 17.19 203 LEU A N 1
ATOM 1567 C CA . LEU A 1 187 ? -18.837 17.510 -20.131 1.00 17.98 203 LEU A CA 1
ATOM 1568 C C . LEU A 1 187 ? -20.008 16.733 -20.742 1.00 16.09 203 LEU A C 1
ATOM 1569 O O . LEU A 1 187 ? -20.553 17.136 -21.759 1.00 17.49 203 LEU A O 1
ATOM 1574 N N . ASN A 1 188 ? -20.422 15.642 -20.096 1.00 16.53 204 ASN A N 1
ATOM 1575 C CA . ASN A 1 188 ? -21.714 14.968 -20.379 1.00 16.73 204 ASN A CA 1
ATOM 1576 C C . ASN A 1 188 ? -21.750 14.249 -21.714 1.00 15.71 204 ASN A C 1
ATOM 1577 O O . ASN A 1 188 ? -22.806 14.181 -22.342 1.00 16.86 204 ASN A O 1
ATOM 1582 N N . PHE A 1 189 ? -20.626 13.659 -22.163 1.00 15.35 205 PHE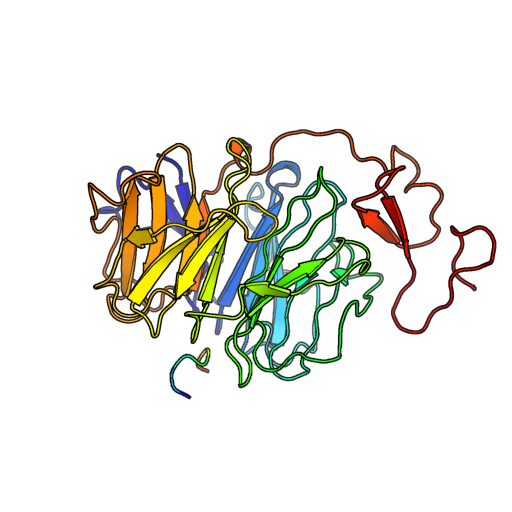 A N 1
ATOM 1583 C CA . PHE A 1 189 ? -20.525 13.109 -23.506 1.00 17.09 205 PHE A CA 1
ATOM 1584 C C . PHE A 1 189 ? -19.715 11.836 -23.578 1.00 13.78 205 PHE A C 1
ATOM 1585 O O . PHE A 1 189 ? -19.076 11.444 -22.599 1.00 14.42 205 PHE A O 1
ATOM 1593 N N . ILE A 1 190 ? -19.844 11.138 -24.680 1.00 13.70 206 ILE A N 1
ATOM 1594 C CA . ILE A 1 190 ? -18.956 10.025 -25.043 1.00 13.64 206 ILE A CA 1
ATOM 1595 C C . ILE A 1 190 ? -18.312 10.337 -26.383 1.00 13.18 206 ILE A C 1
ATOM 1596 O O . ILE A 1 190 ? -19.014 10.703 -27.351 1.00 14.72 206 ILE A O 1
ATOM 1601 N N . HIS A 1 191 ? -16.986 10.274 -26.438 1.00 13.89 207 HIS A N 1
ATOM 1602 C CA . HIS A 1 191 ? -16.216 10.485 -27.638 1.00 14.39 207 HIS A CA 1
ATOM 1603 C C . HIS A 1 191 ? -15.401 9.240 -27.974 1.00 14.23 207 HIS A C 1
ATOM 1604 O O . HIS A 1 191 ? -15.302 8.316 -27.153 1.00 14.33 207 HIS A O 1
ATOM 1611 N N . LYS A 1 192 ? -14.849 9.227 -29.177 1.00 15.18 208 LYS A N 1
ATOM 1612 C CA . LYS A 1 192 ? -13.968 8.186 -29.668 1.00 15.36 208 LYS A CA 1
ATOM 1613 C C . LYS A 1 192 ? -12.809 8.781 -30.426 1.00 14.57 208 LYS A C 1
ATOM 1614 O O . LYS A 1 192 ? -12.846 9.958 -30.867 1.00 16.17 208 LYS A O 1
ATOM 1620 N N . SER A 1 193 ? -11.745 7.988 -30.587 1.00 16.42 209 SER A N 1
ATOM 1621 C CA . SER A 1 193 ? -10.589 8.414 -31.331 1.00 17.04 209 SER A CA 1
ATOM 1622 C C . SER A 1 193 ? -9.849 7.165 -31.792 1.00 16.05 209 SER A C 1
ATOM 1623 O O . SER A 1 193 ? -10.183 6.040 -31.372 1.00 16.07 209 SER A O 1
ATOM 1626 N N . ASN A 1 194 ? -8.864 7.377 -32.661 1.00 17.31 210 ASN A N 1
ATOM 1627 C CA . ASN A 1 194 ? -7.871 6.337 -32.879 1.00 19.47 210 ASN A CA 1
ATOM 1628 C C . ASN A 1 194 ? -7.115 6.100 -31.594 1.00 17.85 210 ASN A C 1
ATOM 1629 O O . ASN A 1 194 ? -7.175 6.888 -30.636 1.00 17.43 210 ASN A O 1
ATOM 1634 N N . LEU A 1 195 ? -6.374 5.007 -31.582 1.00 17.89 211 LEU A N 1
ATOM 1635 C CA . LEU A 1 195 ? -5.645 4.590 -30.396 1.00 19.16 211 LEU A CA 1
ATOM 1636 C C . LEU A 1 195 ? -4.529 5.571 -30.004 1.00 18.85 211 LEU A C 1
ATOM 1637 O O . LEU A 1 195 ? -4.142 5.649 -28.823 1.00 21.57 211 LEU A O 1
ATOM 1642 N N . ASP A 1 196 ? -4.036 6.372 -30.943 1.00 20.89 212 ASP A N 1
ATOM 1643 C CA . ASP A 1 196 ? -3.087 7.430 -30.599 1.00 22.52 212 ASP A CA 1
ATOM 1644 C C . ASP A 1 196 ? -3.728 8.774 -30.273 1.00 19.94 212 ASP A C 1
ATOM 1645 O O . ASP A 1 196 ? -3.050 9.779 -30.139 1.00 22.72 212 ASP A O 1
ATOM 1650 N N . GLY A 1 197 ? -5.054 8.786 -30.143 1.00 20.77 213 GLY A N 1
ATOM 1651 C CA . GLY A 1 197 ? -5.770 10.012 -29.829 1.00 22.01 213 GLY A CA 1
ATOM 1652 C C . GLY A 1 197 ? -6.187 10.852 -31.047 1.00 21.15 213 GLY A C 1
ATOM 1653 O O . GLY A 1 197 ? -6.931 11.795 -30.904 1.00 22.90 213 GLY A O 1
ATOM 1654 N N . THR A 1 198 ? -5.686 10.522 -32.233 1.00 22.41 214 THR A N 1
ATOM 1655 C CA . THR A 1 198 ? -6.027 11.300 -33.415 1.00 23.68 214 THR A CA 1
ATOM 1656 C C . THR A 1 198 ? -7.417 10.973 -33.946 1.00 21.95 214 THR A C 1
ATOM 1657 O O . THR A 1 198 ? -8.018 10.013 -33.567 1.00 20.37 214 THR A O 1
ATOM 1661 N N . ASN A 1 199 ? -7.928 11.811 -34.829 1.00 24.35 215 ASN A N 1
ATOM 1662 C CA . ASN A 1 199 ? -9.251 11.583 -35.448 1.00 24.57 215 ASN A CA 1
ATOM 1663 C C . ASN A 1 199 ? -10.347 11.472 -34.409 1.00 19.79 215 ASN A C 1
ATOM 1664 O O . ASN A 1 199 ? -11.167 10.580 -34.428 1.00 20.88 215 ASN A O 1
ATOM 1669 N N . ARG A 1 200 ? -10.354 12.393 -33.463 1.00 19.12 216 ARG A N 1
ATOM 1670 C CA . ARG A 1 200 ? -11.343 12.345 -32.415 1.00 17.91 216 ARG A CA 1
ATOM 1671 C C . ARG A 1 200 ? -12.734 12.702 -32.987 1.00 18.00 216 ARG A C 1
ATOM 1672 O O . ARG A 1 200 ? -12.859 13.590 -33.835 1.00 19.88 216 ARG A O 1
ATOM 1680 N N A GLN A 1 201 ? -13.792 12.072 -32.500 0.38 19.73 217 GLN A N 1
ATOM 1681 N N B GLN A 1 201 ? -13.777 12.027 -32.502 0.62 18.17 217 GLN A N 1
ATOM 1682 C CA A GLN A 1 201 ? -15.134 12.473 -32.928 0.38 21.42 217 GLN A CA 1
ATOM 1683 C CA B GLN A 1 201 ? -15.169 12.250 -32.950 0.62 18.95 217 GLN A CA 1
ATOM 1684 C C A GLN A 1 201 ? -16.160 12.116 -31.867 0.38 18.76 217 GLN A C 1
ATOM 1685 C C B GLN A 1 201 ? -16.131 12.165 -31.754 0.62 18.27 217 GLN A C 1
ATOM 1686 O O A GLN A 1 201 ? -15.986 11.135 -31.134 0.38 17.06 217 GLN A O 1
ATOM 1687 O O B GLN A 1 201 ? -15.899 11.419 -30.808 0.62 18.00 217 GLN A O 1
ATOM 1698 N N . ALA A 1 202 ? -17.192 12.952 -31.776 1.00 18.52 218 ALA A N 1
ATOM 1699 C CA . ALA A 1 202 ? -18.242 12.805 -30.799 1.00 17.60 218 ALA A CA 1
ATOM 1700 C C . ALA A 1 202 ? -19.108 11.630 -31.179 1.00 17.99 218 ALA A C 1
ATOM 1701 O O . ALA A 1 202 ? -19.371 11.403 -32.361 1.00 21.86 218 ALA A O 1
ATOM 1703 N N . VAL A 1 203 ? -19.546 10.865 -30.188 1.00 16.91 219 VAL A N 1
ATOM 1704 C CA . VAL A 1 203 ? -20.489 9.762 -30.367 1.00 15.98 219 VAL A CA 1
ATOM 1705 C C . VAL A 1 203 ? -21.824 10.140 -29.772 1.00 16.73 219 VAL A C 1
ATOM 1706 O O . VAL A 1 203 ? -22.843 10.258 -30.482 1.00 17.99 219 VAL A O 1
ATOM 1710 N N . VAL A 1 204 ? -21.834 10.356 -28.465 1.00 16.55 220 VAL A N 1
ATOM 1711 C CA . VAL A 1 204 ? -23.011 10.921 -27.797 1.00 16.81 220 VAL A CA 1
ATOM 1712 C C . VAL A 1 204 ? -22.607 12.337 -27.427 1.00 15.89 220 VAL A C 1
ATOM 1713 O O . VAL A 1 204 ? -21.646 12.543 -26.655 1.00 16.43 220 VAL A O 1
ATOM 1717 N N . LYS A 1 205 ? -23.240 13.337 -28.044 1.00 17.99 221 LYS A N 1
ATOM 1718 C CA . LYS A 1 205 ? -22.670 14.684 -28.037 1.00 19.01 221 LYS A CA 1
ATOM 1719 C C . LYS A 1 205 ? -22.850 15.387 -26.707 1.00 17.62 221 LYS A C 1
ATOM 1720 O O . LYS A 1 205 ? -22.066 16.281 -26.379 1.00 18.16 221 LYS A O 1
ATOM 1726 N N . GLY A 1 206 ? -23.860 14.994 -25.928 1.00 18.70 222 GLY A N 1
ATOM 1727 C CA . GLY A 1 206 ? -24.186 15.681 -24.682 1.00 17.05 222 GLY A CA 1
ATOM 1728 C C . GLY A 1 206 ? -25.276 14.922 -23.951 1.00 17.35 222 GLY A C 1
ATOM 1729 O O . GLY A 1 206 ? -25.716 13.818 -24.340 1.00 19.0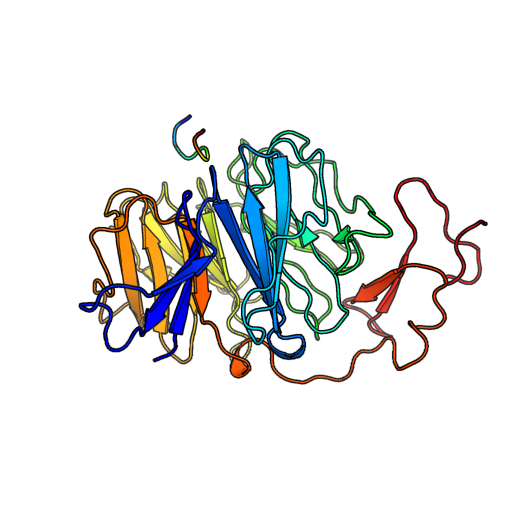3 222 GLY A O 1
ATOM 1730 N N . SER A 1 207 ? -25.726 15.543 -22.850 1.00 20.19 223 SER A N 1
ATOM 1731 C CA . SER A 1 207 ? -26.916 15.128 -22.087 1.00 23.02 223 SER A CA 1
ATOM 1732 C C . SER A 1 207 ? -26.801 13.836 -21.263 1.00 18.77 223 SER A C 1
ATOM 1733 O O . SER A 1 207 ? -27.779 13.313 -20.781 1.00 20.02 223 SER A O 1
ATOM 1736 N N . LEU A 1 208 ? -25.589 13.378 -21.035 1.00 17.95 224 LEU A N 1
ATOM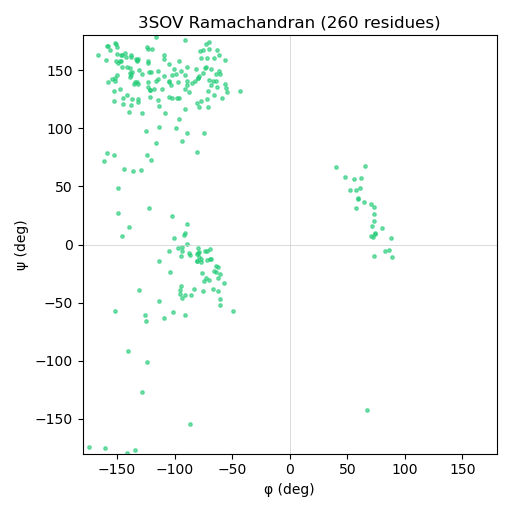 1737 C CA . LEU A 1 208 ? -25.356 12.253 -20.116 1.00 16.87 224 LEU A CA 1
ATOM 1738 C C . LEU A 1 208 ? -25.107 12.789 -18.703 1.00 15.80 224 LEU A C 1
ATOM 1739 O O . LEU A 1 208 ? -24.111 13.445 -18.493 1.00 16.27 224 LEU A O 1
ATOM 1744 N N . PRO A 1 209 ? -25.975 12.473 -17.724 1.00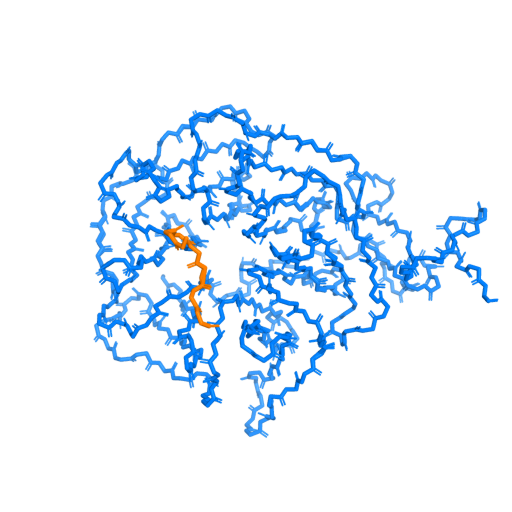 14.71 225 PRO A N 1
ATOM 1745 C CA . PRO A 1 209 ? -25.824 13.122 -16.420 1.00 15.78 225 PRO A CA 1
ATOM 1746 C C . PRO A 1 209 ? -24.521 12.905 -15.662 1.00 15.59 225 PRO A C 1
ATOM 1747 O O . PRO A 1 209 ? -23.890 13.889 -15.216 1.00 16.94 225 PRO A O 1
ATOM 1751 N N . HIS A 1 210 ? -24.122 11.660 -15.479 1.00 15.07 226 HIS A N 1
ATOM 1752 C CA . HIS A 1 210 ? -22.892 11.385 -14.768 1.00 14.95 226 HIS A CA 1
ATOM 1753 C C . HIS A 1 210 ? -22.432 9.979 -15.094 1.00 12.86 226 HIS A C 1
ATOM 1754 O O . HIS A 1 210 ? -22.378 9.106 -14.238 1.00 13.95 226 HIS A O 1
ATOM 1761 N N . PRO A 1 211 ? -21.94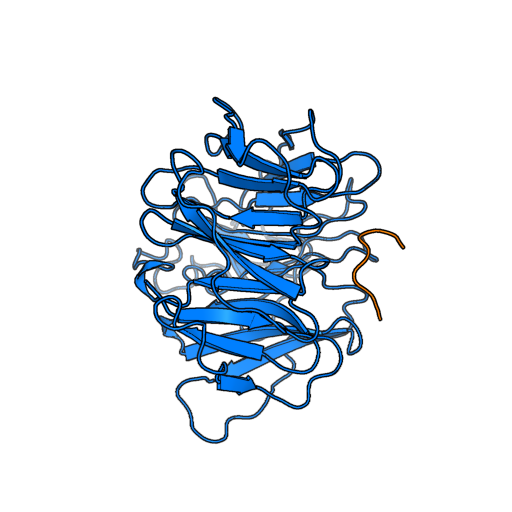9 9.771 -16.318 1.00 13.05 227 PRO A N 1
ATOM 1762 C CA . PRO A 1 211 ? -21.414 8.459 -16.659 1.00 13.44 227 PRO A CA 1
ATOM 1763 C C . PRO A 1 211 ? -20.175 8.110 -15.810 1.00 13.62 227 PRO A C 1
ATOM 1764 O O . PRO A 1 211 ? -19.315 8.985 -15.540 1.00 13.55 227 PRO A O 1
ATOM 1768 N N . PHE A 1 212 ? -20.062 6.845 -15.398 1.00 13.45 228 PHE A N 1
ATOM 1769 C CA . PHE A 1 212 ? -18.938 6.394 -14.622 1.00 12.89 228 PHE A CA 1
ATOM 1770 C C . PHE A 1 212 ? -18.053 5.376 -15.363 1.00 12.58 228 PHE A C 1
ATOM 1771 O O . PHE A 1 212 ? -16.833 5.506 -15.304 1.00 14.12 228 PHE A O 1
ATOM 1779 N N . ALA A 1 213 ? -18.631 4.344 -15.970 1.00 11.28 229 ALA A N 1
ATOM 1780 C CA . ALA A 1 213 ? -17.830 3.336 -16.665 1.00 11.88 229 ALA A CA 1
ATOM 1781 C C . ALA A 1 213 ? -18.496 2.960 -17.965 1.00 12.21 229 ALA A C 1
ATOM 1782 O O . ALA A 1 213 ? -19.732 2.970 -18.053 1.00 12.29 229 ALA A O 1
ATOM 1784 N N . LEU A 1 214 ? -17.676 2.561 -18.913 1.00 11.77 230 LEU A N 1
ATOM 1785 C CA . LEU A 1 214 ? -18.064 2.357 -20.307 1.00 12.28 230 LEU A CA 1
ATOM 1786 C C . LEU A 1 214 ? -17.480 1.038 -20.822 1.00 12.09 230 LEU A C 1
ATOM 1787 O O . LEU A 1 214 ? -16.318 0.717 -20.549 1.00 12.47 230 LEU A O 1
ATOM 1792 N N . THR A 1 215 ? -18.305 0.298 -21.578 1.00 12.17 231 THR A N 1
ATOM 1793 C CA . THR A 1 215 ? -17.880 -0.937 -22.219 1.00 12.14 231 THR A CA 1
ATOM 1794 C C . THR A 1 215 ? -18.548 -0.974 -23.605 1.00 13.37 231 THR A C 1
ATOM 1795 O O . THR A 1 215 ? -19.271 -0.042 -23.989 1.00 13.84 231 THR A O 1
ATOM 1799 N N . LEU A 1 216 ? -18.298 -2.037 -24.373 1.00 14.72 232 LEU A N 1
ATOM 1800 C CA . LEU A 1 216 ? -18.661 -2.108 -25.780 1.00 15.08 232 LEU A CA 1
ATOM 1801 C C . LEU A 1 216 ? -18.831 -3.570 -26.164 1.00 15.54 232 LEU A C 1
ATOM 1802 O O . LEU A 1 216 ? -18.064 -4.427 -25.708 1.00 15.95 232 LEU A O 1
ATOM 1807 N N . PHE A 1 217 ? -19.816 -3.857 -27.019 1.00 16.03 233 PHE A N 1
ATOM 1808 C CA . PHE A 1 217 ? -19.968 -5.184 -27.572 1.00 17.38 233 PHE A CA 1
ATOM 1809 C C . PHE A 1 217 ? -20.655 -5.063 -28.912 1.00 17.48 233 PHE A C 1
ATOM 1810 O O . PHE A 1 217 ? -21.754 -4.471 -29.017 1.00 17.43 233 PHE A O 1
ATOM 1818 N N . GLU A 1 218 ? -20.008 -5.593 -29.954 1.00 18.07 234 GLU A N 1
ATOM 1819 C CA . GLU A 1 218 ? -20.541 -5.490 -31.309 1.00 18.25 234 GLU A CA 1
ATOM 1820 C C . GLU A 1 218 ? -20.714 -4.012 -31.656 1.00 17.81 234 GLU A C 1
ATOM 1821 O O . GLU A 1 218 ? -19.739 -3.274 -31.540 1.00 18.93 234 GLU A O 1
ATOM 1827 N N A ASP A 1 219 ? -21.914 -3.601 -32.060 0.79 18.27 235 ASP A N 1
ATOM 1828 N N B ASP A 1 219 ? -21.862 -3.517 -32.101 0.21 19.79 235 ASP A N 1
ATOM 1829 C CA A ASP A 1 219 ? -22.109 -2.212 -32.441 0.79 18.52 235 ASP A CA 1
ATOM 1830 C CA B ASP A 1 219 ? -21.903 -2.072 -32.382 0.21 20.49 235 ASP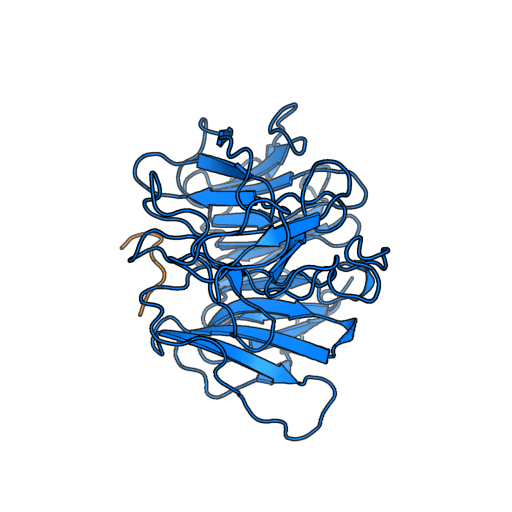 A CA 1
ATOM 1831 C C A ASP A 1 219 ? -22.665 -1.289 -31.350 0.79 18.85 235 ASP A C 1
ATOM 1832 C C B ASP A 1 219 ? -22.695 -1.285 -31.348 0.21 18.82 235 ASP A C 1
ATOM 1833 O O A ASP A 1 219 ? -23.062 -0.167 -31.651 0.79 18.79 235 ASP A O 1
ATOM 1834 O O B ASP A 1 219 ? -23.287 -0.261 -31.669 0.21 18.52 235 ASP A O 1
ATOM 1843 N N . ILE A 1 220 ? -22.707 -1.774 -30.115 1.00 17.39 236 ILE A N 1
ATOM 1844 C CA . ILE A 1 220 ? -23.371 -1.072 -29.017 1.00 17.30 236 ILE A CA 1
ATOM 1845 C C . ILE A 1 220 ? -22.435 -0.685 -27.902 1.00 16.55 236 ILE A C 1
ATOM 1846 O O . ILE A 1 220 ? -21.645 -1.523 -27.468 1.00 15.80 236 ILE A O 1
ATOM 1851 N N . LEU A 1 221 ? -22.489 0.554 -27.440 1.00 15.75 237 LEU A N 1
ATOM 1852 C CA . LEU A 1 221 ? -21.820 0.989 -26.185 1.00 15.63 237 LEU A CA 1
ATOM 1853 C C . LEU A 1 221 ? -22.775 0.828 -25.027 1.00 14.16 237 LEU A C 1
ATOM 1854 O O . LEU A 1 221 ? -23.995 1.030 -25.195 1.00 15.52 237 LEU A O 1
ATOM 1859 N N . TYR A 1 222 ? -22.220 0.488 -23.862 1.00 14.21 238 TYR A N 1
ATOM 1860 C CA . TYR A 1 222 ? -22.988 0.382 -22.632 1.00 13.56 238 TYR A CA 1
ATOM 1861 C C . TYR A 1 222 ? -22.281 1.126 -21.526 1.00 14.07 238 TYR A C 1
ATOM 1862 O O . TYR A 1 222 ? -21.045 1.021 -21.453 1.00 14.07 238 TYR A O 1
ATOM 1871 N N . TRP A 1 223 ? -23.001 1.874 -20.685 1.00 13.00 239 TRP A N 1
ATOM 1872 C CA . TRP A 1 223 ? -22.312 2.560 -19.575 1.00 12.72 239 TRP A CA 1
ATOM 1873 C C . TRP A 1 223 ? -23.206 2.625 -18.370 1.00 12.76 239 TRP A C 1
ATOM 1874 O O . TRP A 1 223 ? -24.461 2.615 -18.463 1.00 14.30 239 TRP A O 1
ATOM 1885 N N . THR A 1 224 ? -22.549 2.795 -17.225 1.00 13.33 240 THR A N 1
ATOM 1886 C CA . THR A 1 224 ? -23.259 3.083 -15.967 1.00 13.33 240 THR A CA 1
ATOM 1887 C C . THR A 1 224 ? -23.308 4.578 -15.738 1.00 12.88 240 THR A C 1
ATOM 1888 O O . THR A 1 224 ? -22.402 5.347 -16.152 1.00 13.58 240 THR A O 1
ATOM 1892 N N . ASP A 1 225 ? -24.381 5.018 -15.071 1.00 14.40 241 ASP A N 1
ATOM 1893 C CA . ASP A 1 225 ? -24.529 6.443 -14.771 1.00 13.84 241 ASP A CA 1
ATOM 1894 C C . ASP A 1 225 ? -24.890 6.586 -13.283 1.00 13.67 241 ASP A C 1
ATOM 1895 O O . ASP A 1 225 ? -25.859 5.960 -12.805 1.00 14.76 241 ASP A O 1
ATOM 1900 N N . TRP A 1 226 ? -24.104 7.373 -12.560 1.00 14.63 242 TRP A N 1
ATOM 1901 C CA . TRP A 1 226 ? -24.253 7.539 -11.122 1.00 16.55 242 TRP A CA 1
ATOM 1902 C C . TRP A 1 226 ? -25.511 8.325 -10.758 1.00 18.98 242 TRP A C 1
ATOM 1903 O O . TRP A 1 226 ? -26.043 8.125 -9.689 1.00 20.45 242 TRP A O 1
ATOM 1914 N N . SER A 1 227 ? -25.946 9.247 -11.610 1.00 17.78 243 SER A N 1
ATOM 1915 C CA . SER A 1 227 ? -27.143 10.047 -11.302 1.00 19.73 243 SER A CA 1
ATOM 1916 C C . SER A 1 227 ? -28.437 9.330 -11.651 1.00 20.50 243 SER A C 1
ATOM 1917 O O . SER A 1 227 ? -29.458 9.507 -10.927 1.00 22.21 243 SER A O 1
ATOM 1920 N N . THR A 1 228 ? -28.444 8.599 -12.781 1.00 20.63 244 THR A N 1
ATOM 1921 C CA . THR A 1 228 ? -29.666 7.849 -13.166 1.00 19.16 244 THR A CA 1
ATOM 1922 C C . THR A 1 228 ? -29.757 6.466 -12.544 1.00 19.60 244 THR A C 1
ATOM 1923 O O . THR A 1 228 ? -30.795 5.803 -12.649 1.00 20.67 244 THR A O 1
ATOM 1927 N N . HIS A 1 229 ? -28.685 6.009 -11.887 1.00 19.91 245 HIS A N 1
ATOM 1928 C CA . HIS A 1 229 ? -28.681 4.681 -11.275 1.00 20.14 245 HIS A CA 1
ATOM 1929 C C . HIS A 1 229 ? -29.092 3.605 -12.277 1.00 18.74 245 HIS A C 1
ATOM 1930 O O . HIS A 1 229 ? -29.933 2.724 -11.981 1.00 19.36 245 HIS A O 1
ATOM 1937 N N . SER A 1 230 ? -28.503 3.678 -13.459 1.00 17.83 246 SER A N 1
ATOM 1938 C CA . SER A 1 230 ? -28.873 2.768 -14.522 1.00 17.55 246 SER A CA 1
ATOM 1939 C C . SER A 1 230 ? -27.706 2.494 -15.467 1.00 16.21 246 SER A C 1
ATOM 1940 O O . SER A 1 230 ? -26.661 3.165 -15.344 1.00 16.54 246 SER A O 1
ATOM 1943 N N . ILE A 1 231 ? -27.918 1.511 -16.344 1.00 16.27 247 ILE A N 1
ATOM 1944 C CA . ILE A 1 231 ? -27.083 1.204 -17.498 1.00 16.21 247 ILE A CA 1
ATOM 1945 C C . ILE A 1 231 ? -27.840 1.695 -18.725 1.00 16.59 247 ILE A C 1
ATOM 1946 O O . ILE A 1 231 ? -29.037 1.356 -18.942 1.00 18.41 247 ILE A O 1
ATOM 1951 N N . LEU A 1 232 ? -27.138 2.502 -19.509 1.00 15.51 248 LEU A N 1
ATOM 1952 C CA . LEU A 1 232 ? -27.614 3.038 -20.786 1.00 16.44 248 LEU A CA 1
ATOM 1953 C C . LEU A 1 232 ? -26.848 2.363 -21.932 1.00 16.10 248 LEU A C 1
ATOM 1954 O O . LEU A 1 232 ? -25.771 1.779 -21.718 1.00 16.49 248 LEU A O 1
ATOM 1959 N N . ALA A 1 233 ? -27.394 2.466 -23.148 1.00 16.88 249 ALA A N 1
ATOM 1960 C CA . ALA A 1 233 ? -26.770 1.892 -24.362 1.00 16.72 249 ALA A CA 1
ATOM 1961 C C . ALA A 1 233 ? -27.051 2.791 -25.561 1.00 16.05 249 ALA A C 1
ATOM 1962 O O . ALA A 1 233 ? -28.100 3.488 -25.611 1.00 17.32 249 ALA A O 1
ATOM 1964 N N . CYS A 1 234 ? -26.151 2.750 -26.541 1.00 16.73 250 CYS A N 1
ATOM 1965 C CA . CYS A 1 234 ? -26.425 3.415 -27.823 1.00 17.60 250 CYS A CA 1
ATOM 1966 C C . CYS A 1 234 ? -25.547 2.821 -28.906 1.00 16.38 250 CYS A C 1
ATOM 1967 O O . CYS A 1 234 ? -24.661 1.981 -28.628 1.00 17.18 250 CYS A O 1
ATOM 1970 N N . ASN A 1 235 ? -25.837 3.200 -30.161 1.00 16.77 251 ASN A N 1
ATOM 1971 C CA . ASN A 1 235 ? -25.036 2.728 -31.270 1.00 18.38 251 ASN A CA 1
ATOM 1972 C C . ASN A 1 235 ? -23.646 3.361 -31.188 1.00 15.97 251 ASN A C 1
ATOM 1973 O O . ASN A 1 235 ? -23.531 4.562 -30.976 1.00 17.15 251 ASN A O 1
ATOM 1978 N N . LYS A 1 236 ? -22.590 2.560 -31.424 1.00 16.97 252 LYS A N 1
ATOM 1979 C CA . LYS A 1 236 ? -21.236 3.018 -31.221 1.00 17.70 252 LYS A CA 1
ATOM 1980 C C . LYS A 1 236 ? -20.731 3.925 -32.324 1.00 19.53 252 LYS A C 1
ATOM 1981 O O . LYS A 1 236 ? -19.697 4.551 -32.187 1.00 19.10 252 LYS A O 1
ATOM 1987 N N . TYR A 1 237 ? -21.420 3.949 -33.468 1.00 21.16 253 TYR A N 1
ATOM 1988 C CA . TYR A 1 237 ? -21.033 4.837 -34.569 1.00 22.63 253 TYR A CA 1
ATOM 1989 C C . TYR A 1 237 ? -21.718 6.195 -34.522 1.00 21.97 253 TYR A C 1
ATOM 1990 O O . TYR A 1 237 ? -21.083 7.220 -34.775 1.00 26.28 253 TYR A O 1
ATOM 1999 N N . THR A 1 238 ? -23.013 6.203 -34.247 1.00 21.47 254 THR A N 1
ATOM 2000 C CA . THR A 1 238 ? -23.796 7.396 -34.424 1.00 22.35 254 THR A CA 1
ATOM 2001 C C . THR A 1 238 ? -24.326 7.986 -33.151 1.00 20.58 254 THR A C 1
ATOM 2002 O O . THR A 1 238 ? -24.812 9.116 -33.128 1.00 23.04 254 THR A O 1
ATOM 2006 N N . GLY A 1 239 ? -24.274 7.194 -32.073 1.00 20.33 255 GLY A N 1
ATOM 2007 C CA . GLY A 1 239 ? -24.912 7.566 -30.813 1.00 23.34 255 GLY A CA 1
ATOM 2008 C C . GLY A 1 239 ? -26.422 7.494 -30.818 1.00 20.88 255 GLY A C 1
ATOM 2009 O O . GLY A 1 239 ? -27.073 7.911 -29.850 1.00 23.89 255 GLY A O 1
ATOM 2010 N N . GLU A 1 240 ? -26.979 6.977 -31.915 1.00 22.23 256 GLU A N 1
ATOM 2011 C CA . GLU A 1 240 ? -28.419 6.848 -31.985 1.00 23.24 256 GLU A CA 1
ATOM 2012 C C . GLU A 1 240 ? -28.893 5.704 -31.149 1.00 19.55 256 GLU A C 1
ATOM 2013 O O . GLU A 1 240 ? -28.125 4.844 -30.718 1.00 21.67 256 GLU A O 1
ATOM 2019 N N . GLY A 1 241 ? -30.207 5.646 -30.929 1.00 22.28 257 GLY A N 1
ATOM 2020 C CA . GLY A 1 241 ? -30.819 4.509 -30.256 1.00 23.49 257 GLY A CA 1
ATOM 2021 C C . GLY A 1 241 ? -30.508 4.481 -28.777 1.00 22.10 257 GLY A C 1
ATOM 2022 O O . GLY A 1 241 ? -30.461 3.426 -28.177 1.00 25.13 257 GLY A O 1
ATOM 2023 N N A LEU A 1 242 ? -30.255 5.669 -28.238 0.42 21.55 258 LEU A N 1
ATOM 2024 N N B LEU A 1 242 ? -30.338 5.636 -28.178 0.58 20.79 258 LEU A N 1
ATOM 2025 C CA A LEU A 1 242 ? -29.880 5.872 -26.840 0.42 22.47 258 LEU A CA 1
ATOM 2026 C CA B LEU A 1 242 ? -29.957 5.688 -26.776 0.58 22.02 258 LEU A CA 1
ATOM 2027 C C A LEU A 1 242 ? -31.059 5.333 -26.073 0.42 22.40 258 LEU A C 1
ATOM 2028 C C B LEU A 1 242 ? -31.114 5.142 -25.947 0.58 21.41 258 LEU A C 1
ATOM 2029 O O A LEU A 1 242 ? -32.199 5.489 -26.533 0.42 21.35 258 LEU A O 1
ATOM 2030 O O B LEU A 1 242 ? -32.220 5.750 -25.961 0.58 20.92 258 LEU A O 1
ATOM 2039 N N A ARG A 1 243 ? -30.811 4.727 -24.915 0.42 23.49 259 ARG A N 1
ATOM 2040 N N B ARG A 1 243 ? -30.885 4.035 -25.225 0.58 20.71 259 ARG A N 1
ATOM 2041 C CA A ARG A 1 243 ? -31.847 4.017 -24.196 0.42 25.31 259 ARG A CA 1
ATOM 2042 C CA B ARG A 1 243 ? -31.916 3.449 -24.363 0.58 25.31 259 ARG A CA 1
ATOM 2043 C C A ARG A 1 243 ? -31.336 3.507 -22.858 0.42 20.87 259 ARG A C 1
ATOM 2044 C C B ARG A 1 243 ? -31.398 3.010 -22.996 0.58 21.27 259 ARG A C 1
ATOM 2045 O O A ARG A 1 243 ? -30.135 3.433 -22.614 0.42 18.41 259 ARG A O 1
ATOM 2046 O O B ARG A 1 243 ? -30.236 2.648 -22.829 0.58 18.47 259 ARG A O 1
ATOM 2061 N N . GLU A 1 244 ? -32.259 3.112 -21.997 1.00 27.11 260 GLU A N 1
ATOM 2062 C CA . GLU A 1 244 ? -31.920 2.632 -20.684 1.00 26.50 260 GLU A CA 1
ATOM 2063 C C . GLU A 1 244 ? -32.214 1.161 -20.683 1.00 25.70 260 GLU A C 1
ATOM 2064 O O . GLU A 1 244 ? -33.337 0.748 -20.946 1.00 28.75 260 GLU A O 1
ATOM 2070 N N A ILE A 1 245 ? -31.137 0.410 -20.412 0.39 24.91 261 ILE A N 1
ATOM 2071 N N B ILE A 1 245 ? -31.268 0.292 -20.400 0.61 22.12 261 ILE A N 1
ATOM 2072 C CA A ILE A 1 245 ? -31.039 -1.043 -20.478 0.39 24.43 261 ILE A CA 1
ATOM 2073 C CA B ILE A 1 245 ? -31.666 -1.087 -20.448 0.61 23.04 261 ILE A CA 1
ATOM 2074 C C A ILE A 1 245 ? -31.479 -1.766 -19.208 0.39 21.17 261 ILE A C 1
ATOM 2075 C C B ILE A 1 245 ? -31.859 -1.700 -19.053 0.61 20.47 261 ILE A C 1
ATOM 2076 O O A ILE A 1 245 ? -31.976 -2.896 -19.338 0.39 19.79 261 ILE A O 1
ATOM 2077 O O B ILE A 1 245 ? -32.551 -2.672 -18.870 0.61 19.16 261 ILE A O 1
ATOM 2086 N N . HIS A 1 246 ? -31.258 -1.130 -18.027 1.00 21.94 262 HIS A N 1
ATOM 2087 C CA . HIS A 1 246 ? -31.409 -1.732 -16.711 1.00 21.77 262 HIS A CA 1
ATOM 2088 C C . HIS A 1 246 ? -31.356 -0.609 -15.680 1.00 21.52 262 HIS A C 1
ATOM 2089 O O . HIS A 1 246 ? -30.424 0.193 -15.685 1.00 22.26 262 HIS A O 1
ATOM 2096 N N . SER A 1 247 ? -32.328 -0.527 -14.772 1.00 23.71 263 SER A N 1
ATOM 2097 C CA . SER A 1 247 ? -32.437 0.653 -13.889 1.00 23.57 263 SER A CA 1
ATOM 2098 C C . SER A 1 247 ? -32.685 0.242 -12.446 1.00 20.17 263 SER A C 1
ATOM 2099 O O . SER A 1 247 ? -32.679 -0.930 -12.159 1.00 21.36 263 SER A O 1
ATOM 2102 N N . ASP A 1 248 ? -32.859 1.243 -11.586 1.00 21.92 264 ASP A N 1
ATOM 2103 C CA . ASP A 1 248 ? -33.048 1.005 -10.159 1.00 24.58 264 ASP A CA 1
ATOM 2104 C C . ASP A 1 248 ? -31.877 0.258 -9.530 1.00 24.47 264 ASP A C 1
ATOM 2105 O O . ASP A 1 248 ? -32.044 -0.541 -8.636 1.00 25.52 264 ASP A O 1
ATOM 2110 N N . ILE A 1 249 ? -30.676 0.606 -9.958 1.00 21.98 265 ILE A N 1
ATOM 2111 C CA . ILE A 1 249 ? -29.481 -0.058 -9.426 1.00 21.84 265 ILE A CA 1
ATOM 2112 C C . ILE A 1 249 ? -29.005 0.729 -8.220 1.00 21.07 265 ILE A C 1
ATOM 2113 O O . ILE A 1 249 ? -28.901 1.963 -8.281 1.00 21.66 265 ILE A O 1
ATOM 2118 N N . PHE A 1 250 ? -28.694 0.014 -7.147 1.00 20.63 266 PHE A N 1
ATOM 2119 C CA . PHE A 1 250 ? -28.266 0.629 -5.918 1.00 22.84 266 PHE A CA 1
ATOM 2120 C C . PHE A 1 250 ? -27.176 1.649 -6.065 1.00 19.74 266 PHE A C 1
ATOM 2121 O O . PHE A 1 250 ? -27.322 2.768 -5.684 1.00 19.34 266 PHE A O 1
ATOM 2129 N N . SER A 1 251 ? -26.056 1.218 -6.651 1.00 17.44 267 SER A N 1
ATOM 2130 C CA . SER A 1 251 ? -24.920 2.116 -6.820 1.00 18.49 267 SER A CA 1
ATOM 2131 C C . SER A 1 251 ? -24.036 1.582 -7.928 1.00 16.92 267 SER A C 1
ATOM 2132 O O . SER A 1 251 ? -22.998 0.964 -7.686 1.00 16.37 267 SER A O 1
ATOM 2135 N N . PRO A 1 252 ? -24.427 1.809 -9.181 1.00 16.27 268 PRO A N 1
ATOM 2136 C CA . PRO A 1 252 ? -23.640 1.175 -10.272 1.00 13.48 268 PRO A CA 1
ATOM 2137 C C . PRO A 1 252 ? -22.224 1.729 -10.371 1.00 14.46 268 PRO A C 1
ATOM 2138 O O . PRO A 1 252 ? -22.056 2.943 -10.282 1.00 14.48 268 PRO A O 1
ATOM 2142 N N . MET A 1 253 ? -21.257 0.849 -10.638 1.00 12.94 269 MET A N 1
ATOM 2143 C CA . MET A 1 253 ? -19.857 1.251 -10.698 1.00 12.56 269 MET A CA 1
ATOM 2144 C C . MET A 1 253 ? -19.267 0.741 -12.017 1.00 12.13 269 MET A C 1
ATOM 2145 O O . MET A 1 253 ? -19.823 1.032 -13.085 1.00 12.30 269 MET A O 1
ATOM 2150 N N . ASP A 1 254 ? -18.156 0.010 -11.986 1.00 11.80 270 ASP A N 1
ATOM 2151 C CA . ASP A 1 254 ? -17.531 -0.391 -13.232 1.00 11.84 270 ASP A CA 1
ATOM 2152 C C . ASP A 1 254 ? -18.347 -1.465 -13.936 1.00 11.39 270 ASP A C 1
ATOM 2153 O O . ASP A 1 254 ? -19.217 -2.121 -13.314 1.00 12.53 270 ASP A O 1
ATOM 2158 N N . ILE A 1 255 ? -18.105 -1.627 -15.253 1.00 11.79 271 ILE A N 1
ATOM 2159 C CA . ILE A 1 255 ? -18.940 -2.494 -16.069 1.00 11.61 271 ILE A CA 1
ATOM 2160 C C . ILE A 1 255 ? -18.127 -3.051 -17.226 1.00 12.03 271 ILE A C 1
ATOM 2161 O O . ILE A 1 255 ? -17.295 -2.334 -17.841 1.00 12.66 271 ILE A O 1
ATOM 2166 N N . HIS A 1 256 ? -18.400 -4.311 -17.581 1.00 11.83 272 HIS A N 1
ATOM 2167 C CA . HIS A 1 256 ? -17.835 -4.925 -18.799 1.00 12.45 272 HIS A CA 1
ATOM 2168 C C . HIS A 1 256 ? -18.869 -5.768 -19.523 1.00 12.82 272 HIS A C 1
ATOM 2169 O O . HIS A 1 256 ? -19.688 -6.442 -18.872 1.00 14.48 272 HIS A O 1
ATOM 2176 N N . ALA A 1 257 ? -18.777 -5.827 -20.847 1.00 12.92 273 ALA A N 1
ATOM 2177 C CA . ALA A 1 257 ? -19.462 -6.894 -21.594 1.00 15.09 273 ALA A CA 1
ATOM 2178 C C . ALA A 1 257 ? -18.703 -8.208 -21.279 1.00 15.24 273 ALA A C 1
ATOM 2179 O O . ALA A 1 257 ? -17.489 -8.342 -21.524 1.00 14.74 273 ALA A O 1
ATOM 2181 N N . PHE A 1 258 ? -19.437 -9.147 -20.669 1.00 14.31 274 PHE A N 1
ATOM 2182 C CA . PHE A 1 258 ? -18.869 -10.354 -20.105 1.00 17.02 274 PHE A CA 1
ATOM 2183 C C . PHE A 1 258 ? -18.921 -11.499 -21.125 1.00 15.23 274 PHE A C 1
ATOM 2184 O O . PHE A 1 258 ? -19.929 -12.197 -21.235 1.00 17.64 274 PHE A O 1
ATOM 2192 N N . SER A 1 259 ? -17.865 -11.583 -21.930 1.00 16.05 275 SER A N 1
ATOM 2193 C CA . SER A 1 259 ? -17.807 -12.483 -23.084 1.00 19.39 275 SER A CA 1
ATOM 2194 C C . SER A 1 259 ? -16.399 -12.878 -23.378 1.00 16.82 275 SER A C 1
ATOM 2195 O O . SER A 1 259 ? -15.518 -12.038 -23.338 1.00 16.82 275 SER A O 1
ATOM 2198 N N . GLN A 1 260 ? -16.161 -14.143 -23.742 1.00 17.79 276 GLN A N 1
ATOM 2199 C CA . GLN A 1 260 ? -14.869 -14.538 -24.265 1.00 17.46 276 GLN A CA 1
ATOM 2200 C C . GLN A 1 260 ? -14.457 -13.732 -25.494 1.00 17.38 276 GLN A C 1
ATOM 2201 O O . GLN A 1 260 ? -13.265 -13.581 -25.783 1.00 18.91 276 GLN A O 1
ATOM 2207 N N . GLN A 1 261 ? -15.448 -13.328 -26.307 1.00 17.65 277 GLN A N 1
ATOM 2208 C CA . GLN A 1 261 ? -15.169 -12.610 -27.534 1.00 17.85 277 GLN A CA 1
ATOM 2209 C C . GLN A 1 261 ? -14.628 -11.230 -27.244 1.00 16.89 277 GLN A C 1
ATOM 2210 O O . GLN A 1 261 ? -14.148 -10.599 -28.125 1.00 19.68 277 GLN A O 1
ATOM 2216 N N . ARG A 1 262 ? -14.714 -10.754 -26.003 1.00 17.56 278 ARG A N 1
ATOM 2217 C CA . ARG A 1 262 ? -14.048 -9.490 -25.649 1.00 17.94 278 ARG A CA 1
ATOM 2218 C C . ARG A 1 262 ? -12.623 -9.710 -25.166 1.00 18.38 278 ARG A C 1
ATOM 2219 O O . ARG A 1 262 ? -11.915 -8.761 -24.823 1.00 22.93 278 ARG A O 1
ATOM 2227 N N . GLN A 1 263 ? -12.193 -10.946 -25.148 1.00 17.70 279 GLN A N 1
ATOM 2228 C CA . GLN A 1 263 ? -10.837 -11.302 -24.768 1.00 19.68 279 GLN A CA 1
ATOM 2229 C C . GLN A 1 263 ? -10.381 -12.345 -25.795 1.00 22.44 279 GLN A C 1
ATOM 2230 O O . GLN A 1 263 ? -10.141 -13.488 -25.471 1.00 23.32 279 GLN A O 1
ATOM 2236 N N . PRO A 1 264 ? -10.303 -11.946 -27.085 1.00 29.10 280 PRO A N 1
ATOM 2237 C CA . PRO A 1 264 ? -10.107 -13.059 -28.025 1.00 32.91 280 PRO A CA 1
ATOM 2238 C C . PRO A 1 264 ? -8.701 -13.678 -28.010 1.00 32.48 280 PRO A C 1
ATOM 2239 O O . PRO A 1 264 ? -7.748 -12.970 -27.716 1.00 33.29 280 PRO A O 1
ATOM 2243 N N . ASN A 1 265 ? -8.617 -14.956 -28.365 1.00 37.77 281 ASN A N 1
ATOM 2244 C CA . ASN A 1 265 ? -7.387 -15.748 -28.362 1.00 37.26 281 ASN A CA 1
ATOM 2245 C C . ASN A 1 265 ? -6.267 -15.120 -29.178 1.00 31.74 281 ASN A C 1
ATOM 2246 O O . ASN A 1 265 ? -6.473 -14.706 -30.296 1.00 33.10 281 ASN A O 1
ATOM 2251 N N . ALA A 1 266 ? -5.083 -15.034 -28.584 1.00 27.46 282 ALA A N 1
ATOM 2252 C CA . ALA A 1 266 ? -3.887 -14.617 -29.302 1.00 26.99 282 ALA A CA 1
ATOM 2253 C C . ALA A 1 266 ? -2.703 -15.381 -28.720 1.00 24.01 282 ALA A C 1
ATOM 2254 O O . ALA A 1 266 ? -2.796 -15.938 -27.646 1.00 23.84 282 ALA A O 1
ATOM 2256 N N . THR A 1 267 ? -1.603 -15.409 -29.450 1.00 26.72 283 THR A N 1
ATOM 2257 C CA . THR A 1 267 ? -0.378 -16.005 -28.953 1.00 27.20 283 THR A CA 1
ATOM 2258 C C . THR A 1 267 ? 0.206 -15.103 -27.866 1.00 23.76 283 THR A C 1
ATOM 2259 O O . THR A 1 267 ? 0.310 -13.911 -28.061 1.00 23.90 283 THR A O 1
ATOM 2263 N N . ASN A 1 268 ? 0.584 -15.678 -26.731 1.00 24.28 284 ASN A N 1
ATOM 2264 C CA . ASN A 1 268 ? 1.362 -14.946 -25.735 1.00 24.69 284 ASN A CA 1
ATOM 2265 C C . ASN A 1 268 ? 2.822 -14.900 -26.174 1.00 20.06 284 ASN A C 1
ATOM 2266 O O . ASN A 1 268 ? 3.478 -15.958 -26.346 1.00 21.95 284 ASN A O 1
ATOM 2271 N N . PRO A 1 269 ? 3.362 -13.695 -26.405 1.00 21.10 285 PRO A N 1
ATOM 2272 C CA . PRO A 1 269 ? 4.750 -13.584 -26.882 1.00 25.18 285 PRO A CA 1
ATOM 2273 C C . PRO A 1 269 ? 5.776 -14.108 -25.889 1.00 25.24 285 PRO A C 1
ATOM 2274 O O . PRO A 1 269 ? 6.908 -14.379 -26.324 1.00 26.33 285 PRO A O 1
ATOM 2278 N N . CYS A 1 270 ? 5.402 -14.243 -24.613 1.00 23.83 286 CYS A N 1
ATOM 2279 C CA . CYS A 1 270 ? 6.263 -14.933 -23.622 1.00 25.66 286 CYS A CA 1
ATOM 2280 C C . CYS A 1 270 ? 6.385 -16.428 -23.854 1.00 26.41 286 CYS A C 1
ATOM 2281 O O . CYS A 1 270 ? 7.254 -17.096 -23.288 1.00 27.96 286 CYS A O 1
ATOM 2284 N N . GLY A 1 271 ? 5.551 -16.992 -24.721 1.00 26.48 287 GLY A N 1
ATOM 2285 C CA . GLY A 1 271 ? 5.674 -18.385 -25.060 1.00 30.57 287 GLY A CA 1
ATOM 2286 C C . GLY A 1 271 ? 5.339 -19.217 -23.853 1.00 29.14 287 GLY A C 1
ATOM 2287 O O . GLY A 1 271 ? 4.460 -18.899 -23.045 1.00 30.14 287 GLY A O 1
ATOM 2288 N N . ILE A 1 272 ? 6.096 -20.300 -23.736 1.00 32.42 288 ILE A N 1
ATOM 2289 C CA . ILE A 1 272 ? 5.832 -21.306 -22.770 1.00 34.61 288 ILE A CA 1
ATOM 2290 C C . ILE A 1 272 ? 6.825 -21.240 -21.610 1.00 32.04 288 ILE A C 1
ATOM 2291 O O . ILE A 1 272 ? 6.666 -21.983 -20.646 1.00 34.15 288 ILE A O 1
ATOM 2296 N N . ASP A 1 273 ? 7.828 -20.365 -21.700 1.00 31.13 289 ASP A N 1
ATOM 2297 C CA . ASP A 1 273 ? 8.887 -20.296 -20.678 1.00 30.48 289 ASP A CA 1
ATOM 2298 C C . ASP A 1 273 ? 8.980 -18.915 -20.067 1.00 25.90 289 ASP A C 1
ATOM 2299 O O . ASP A 1 273 ? 10.064 -18.466 -19.691 1.00 22.89 289 ASP A O 1
ATOM 2304 N N . ASN A 1 274 ? 7.843 -18.225 -19.991 1.00 23.89 290 ASN A N 1
ATOM 2305 C CA . ASN A 1 274 ? 7.812 -16.915 -19.346 1.00 22.50 290 ASN A CA 1
ATOM 2306 C C . ASN A 1 274 ? 8.796 -15.958 -20.001 1.00 20.45 290 ASN A C 1
ATOM 2307 O O . ASN A 1 274 ? 9.348 -15.104 -19.331 1.00 19.93 290 ASN A O 1
ATOM 2312 N N . GLY A 1 275 ? 9.055 -16.095 -21.306 1.00 22.01 291 GLY A N 1
ATOM 2313 C CA . GLY A 1 275 ? 9.952 -15.170 -21.987 1.00 21.91 291 GLY A CA 1
ATOM 2314 C C . GLY A 1 275 ? 11.409 -15.350 -21.588 1.00 21.43 291 GLY A C 1
ATOM 2315 O O . GLY A 1 275 ? 12.257 -14.568 -22.019 1.00 22.66 291 GLY A O 1
ATOM 2316 N N . GLY A 1 276 ? 11.709 -16.390 -20.819 1.00 23.50 292 GLY A N 1
ATOM 2317 C CA . GLY A 1 276 ? 13.025 -16.528 -20.212 1.00 23.42 292 GLY A CA 1
ATOM 2318 C C . GLY A 1 276 ? 13.210 -15.565 -19.061 1.00 21.11 292 GLY A C 1
ATOM 2319 O O . GLY A 1 276 ? 14.282 -15.492 -18.506 1.00 22.15 292 GLY A O 1
ATOM 2320 N N . CYS A 1 277 ? 12.147 -14.887 -18.647 1.00 20.96 293 CYS A N 1
ATOM 2321 C CA . CYS A 1 277 ? 12.208 -13.907 -17.588 1.00 20.51 293 CYS A CA 1
ATOM 2322 C C . CYS A 1 277 ? 12.145 -14.624 -16.262 1.00 19.77 293 CYS A C 1
ATOM 2323 O O . CYS A 1 277 ? 11.344 -15.526 -16.082 1.00 18.74 293 CYS A O 1
ATOM 2326 N N . SER A 1 278 ? 12.920 -14.150 -15.299 1.00 19.01 294 SER A N 1
ATOM 2327 C CA . SER A 1 278 ? 12.934 -14.779 -13.993 1.00 18.55 294 SER A CA 1
ATOM 2328 C C . SER A 1 278 ? 11.681 -14.472 -13.188 1.00 17.57 294 SER A C 1
ATOM 2329 O O . SER A 1 278 ? 11.244 -15.314 -12.363 1.00 19.21 294 SER A O 1
ATOM 2332 N N . HIS A 1 279 ? 11.110 -13.275 -13.411 1.00 16.96 295 HIS A N 1
ATOM 2333 C CA . HIS A 1 279 ? 10.010 -12.798 -12.588 1.00 16.85 295 HIS A CA 1
ATOM 2334 C C . HIS A 1 279 ? 8.836 -12.463 -13.475 1.00 16.60 295 HIS A C 1
ATOM 2335 O O . HIS A 1 279 ? 8.173 -13.408 -13.947 1.00 18.09 295 HIS A O 1
ATOM 2342 N N . LEU A 1 280 ? 8.594 -11.173 -13.791 1.00 15.51 296 LEU A N 1
ATOM 2343 C CA . LEU A 1 280 ? 7.477 -10.827 -14.648 1.00 15.38 296 LEU A CA 1
ATOM 2344 C C . LEU A 1 280 ? 7.857 -10.826 -16.127 1.00 14.52 296 LEU A C 1
ATOM 2345 O O . LEU A 1 280 ? 8.920 -10.318 -16.533 1.00 17.04 296 LEU A O 1
ATOM 2350 N N . CYS A 1 281 ? 6.971 -11.383 -16.935 1.00 15.27 297 CYS A N 1
ATOM 2351 C CA . CYS A 1 281 ? 7.005 -11.253 -18.376 1.00 16.22 297 CYS A CA 1
ATOM 2352 C C . CYS A 1 281 ? 5.776 -10.435 -18.812 1.00 14.78 297 CYS A C 1
ATOM 2353 O O . CYS A 1 281 ? 4.647 -10.949 -18.841 1.00 16.71 297 CYS A O 1
ATOM 2356 N N . LEU A 1 282 ? 6.031 -9.153 -19.084 1.00 14.63 298 LEU A N 1
ATOM 2357 C CA . LEU A 1 282 ? 4.980 -8.170 -19.370 1.00 13.84 298 LEU A CA 1
ATOM 2358 C C . LEU A 1 282 ? 4.837 -7.980 -20.874 1.00 14.55 298 LEU A C 1
ATOM 2359 O O . LEU A 1 282 ? 5.784 -8.056 -21.644 1.00 15.69 298 LEU A O 1
ATOM 2364 N N . MET A 1 283 ? 3.626 -7.722 -21.326 1.00 14.85 299 MET A N 1
ATOM 2365 C CA . MET A 1 283 ? 3.434 -7.374 -22.716 1.00 14.43 299 MET A CA 1
ATOM 2366 C C . MET A 1 283 ? 4.143 -6.050 -23.063 1.00 14.52 299 MET A C 1
ATOM 2367 O O . MET A 1 283 ? 4.208 -5.126 -22.240 1.00 15.11 299 MET A O 1
ATOM 2372 N N . SER A 1 284 ? 4.640 -5.938 -24.298 1.00 16.13 300 SER A N 1
ATOM 2373 C CA . SER A 1 284 ? 5.360 -4.751 -24.741 1.00 16.08 300 SER A CA 1
ATOM 2374 C C . SER A 1 284 ? 4.934 -4.372 -26.150 1.00 16.03 300 SER A C 1
ATOM 2375 O O . SER A 1 284 ? 4.646 -5.256 -26.926 1.00 16.79 300 SER A O 1
ATOM 2378 N N . PRO A 1 285 ? 4.894 -3.077 -26.462 1.00 17.85 301 PRO A N 1
ATOM 2379 C CA . PRO A 1 285 ? 4.429 -2.655 -27.799 1.00 19.06 301 PRO A CA 1
ATOM 2380 C C . PRO A 1 285 ? 5.479 -2.789 -28.867 1.00 22.38 301 PRO A C 1
ATOM 2381 O O . PRO A 1 285 ? 5.195 -2.514 -30.050 1.00 25.79 301 PRO A O 1
ATOM 2385 N N . VAL A 1 286 ? 6.686 -3.194 -28.506 1.00 24.66 302 VAL A N 1
ATOM 2386 C CA . VAL A 1 286 ? 7.699 -3.378 -29.543 1.00 26.29 302 VAL A CA 1
ATOM 2387 C C . VAL A 1 286 ? 8.239 -4.778 -29.522 1.00 23.54 302 VAL A C 1
ATOM 2388 O O . VAL A 1 286 ? 8.245 -5.441 -28.484 1.00 23.20 302 VAL A O 1
ATOM 2392 N N . LYS A 1 287 ? 8.762 -5.191 -30.672 1.00 24.77 303 LYS A N 1
ATOM 2393 C CA . LYS A 1 287 ? 9.277 -6.537 -30.817 1.00 25.45 303 LYS A CA 1
ATOM 2394 C C . LYS A 1 287 ? 10.362 -6.831 -29.739 1.00 23.82 303 LYS A C 1
ATOM 2395 O O . LYS A 1 287 ? 11.206 -5.965 -29.502 1.00 24.86 303 LYS A O 1
ATOM 2401 N N . PRO A 1 288 ? 10.349 -8.041 -29.129 1.00 20.98 304 PRO A N 1
ATOM 2402 C CA . PRO A 1 288 ? 9.572 -9.251 -29.428 1.00 21.79 304 PRO A CA 1
ATOM 2403 C C . PRO A 1 288 ? 8.220 -9.312 -28.727 1.00 18.90 304 PRO A C 1
ATOM 2404 O O . PRO A 1 288 ? 7.663 -10.400 -28.582 1.00 19.15 304 PRO A O 1
ATOM 2408 N N . PHE A 1 289 ? 7.763 -8.156 -28.256 1.00 17.45 305 PHE A N 1
ATOM 2409 C CA . PHE A 1 289 ? 6.385 -7.932 -27.772 1.00 17.79 305 PHE A CA 1
ATOM 2410 C C . PHE A 1 289 ? 6.158 -8.427 -26.345 1.00 17.28 305 PHE A C 1
ATOM 2411 O O . PHE A 1 289 ? 5.023 -8.505 -25.844 1.00 18.36 305 PHE A O 1
ATOM 2419 N N . TYR A 1 290 ? 7.257 -8.711 -25.656 1.00 17.47 306 TYR A N 1
ATOM 2420 C CA . TYR A 1 290 ? 7.296 -8.850 -24.202 1.00 17.20 306 TYR A CA 1
ATOM 2421 C C . TYR A 1 290 ? 8.541 -8.162 -23.695 1.00 17.06 306 TYR A C 1
ATOM 2422 O O . TYR A 1 290 ? 9.482 -7.868 -24.451 1.00 17.66 306 TYR A O 1
ATOM 2431 N N . GLN A 1 291 ? 8.529 -7.893 -22.390 1.00 15.76 307 GLN A N 1
ATOM 2432 C CA . GLN A 1 291 ? 9.651 -7.259 -21.717 1.00 16.36 307 GLN A CA 1
ATOM 2433 C C . GLN A 1 291 ? 9.722 -7.870 -20.329 1.00 16.07 307 GLN A C 1
ATOM 2434 O O . GLN A 1 291 ? 8.707 -7.912 -19.615 1.00 15.28 307 GLN A O 1
ATOM 2440 N N . CYS A 1 292 ? 10.881 -8.406 -19.952 1.00 16.66 308 CYS A N 1
ATOM 2441 C CA . CYS A 1 292 ? 11.018 -8.897 -18.588 1.00 17.63 308 CYS A CA 1
ATOM 2442 C C . CYS A 1 292 ? 11.009 -7.779 -17.588 1.00 16.09 308 CYS A C 1
ATOM 2443 O O . CYS A 1 292 ? 11.519 -6.677 -17.863 1.00 16.37 308 CYS A O 1
ATOM 2446 N N . ALA A 1 293 ? 10.529 -8.078 -16.378 1.00 15.62 309 ALA A N 1
ATOM 2447 C CA . ALA A 1 293 ? 10.505 -7.046 -15.373 1.00 15.43 309 ALA A CA 1
ATOM 2448 C C . ALA A 1 293 ? 10.636 -7.673 -13.976 1.00 14.93 309 ALA A C 1
ATOM 2449 O O . ALA A 1 293 ? 10.521 -8.877 -13.838 1.00 14.81 309 ALA A O 1
ATOM 2451 N N . CYS A 1 294 ? 10.787 -6.828 -12.970 1.00 15.14 310 CYS A N 1
ATOM 2452 C CA . CYS A 1 294 ? 11.085 -7.272 -11.607 1.00 13.67 310 CYS A CA 1
ATOM 2453 C C . CYS A 1 294 ? 10.168 -6.538 -10.654 1.00 13.94 310 CYS A C 1
ATOM 2454 O O . CYS A 1 294 ? 9.676 -5.465 -10.959 1.00 14.86 310 CYS A O 1
ATOM 2457 N N . PRO A 1 295 ? 9.988 -7.082 -9.469 1.00 14.33 311 PRO A N 1
ATOM 2458 C CA . PRO A 1 295 ? 9.212 -6.403 -8.440 1.00 14.29 311 PRO A CA 1
ATOM 2459 C C . PRO A 1 295 ? 9.762 -5.024 -8.141 1.00 13.87 311 PRO A C 1
ATOM 2460 O O . PRO A 1 295 ? 10.928 -4.741 -8.359 1.00 14.57 311 PRO A O 1
ATOM 2464 N N . THR A 1 296 ? 8.933 -4.159 -7.571 1.00 13.34 312 THR A N 1
ATOM 2465 C CA . THR A 1 296 ? 9.355 -2.831 -7.182 1.00 13.33 312 THR A CA 1
ATOM 2466 C C . THR A 1 296 ? 10.732 -2.839 -6.506 1.00 13.43 312 THR A C 1
ATOM 2467 O O . THR A 1 296 ? 10.993 -3.588 -5.568 1.00 13.24 312 THR A O 1
ATOM 2471 N N . GLY A 1 297 ? 11.608 -1.942 -6.950 1.00 15.97 313 GLY A N 1
ATOM 2472 C CA . GLY A 1 297 ? 12.898 -1.773 -6.286 1.00 15.68 313 GLY A CA 1
ATOM 2473 C C . GLY A 1 297 ? 13.972 -2.760 -6.709 1.00 16.35 313 GLY A C 1
ATOM 2474 O O . GLY A 1 297 ? 15.108 -2.656 -6.228 1.00 17.94 313 GLY A O 1
ATOM 2475 N N . VAL A 1 298 ? 13.616 -3.728 -7.526 1.00 15.65 314 VAL A N 1
ATOM 2476 C CA . VAL A 1 298 ? 14.547 -4.776 -7.875 1.00 17.85 314 VAL A CA 1
ATOM 2477 C C . VAL A 1 298 ? 15.085 -4.504 -9.295 1.00 18.07 314 VAL A C 1
ATOM 2478 O O . VAL A 1 298 ? 14.341 -4.190 -10.177 1.00 19.00 314 VAL A O 1
ATOM 2482 N N . LYS A 1 299 ? 16.391 -4.689 -9.472 1.00 20.97 315 LYS A N 1
ATOM 2483 C CA . LYS A 1 299 ? 17.075 -4.378 -10.726 1.00 25.19 315 LYS A CA 1
ATOM 2484 C C . LYS A 1 299 ? 17.080 -5.553 -11.672 1.00 18.76 315 LYS A C 1
ATOM 2485 O O . LYS A 1 299 ? 17.222 -6.685 -11.241 1.00 19.33 315 LYS A O 1
ATOM 2491 N N . LEU A 1 300 ? 16.896 -5.288 -12.954 1.00 19.46 316 LEU A N 1
ATOM 2492 C CA . LEU A 1 300 ? 17.044 -6.289 -14.005 1.00 19.05 316 LEU A CA 1
ATOM 2493 C C . LEU A 1 300 ? 18.508 -6.322 -14.430 1.00 21.29 316 LEU A C 1
ATOM 2494 O O . LEU A 1 300 ? 19.088 -5.288 -14.713 1.00 23.24 316 LEU A O 1
ATOM 2499 N N . LEU A 1 301 ? 19.078 -7.526 -14.492 1.00 21.76 317 LEU A N 1
ATOM 2500 C CA . LEU A 1 301 ? 20.493 -7.718 -14.867 1.00 21.61 317 LEU A CA 1
ATOM 2501 C C . LEU A 1 301 ? 20.696 -7.413 -16.343 1.00 20.79 317 LEU A C 1
ATOM 2502 O O . LEU A 1 301 ? 19.751 -7.250 -17.126 1.00 22.96 317 LEU A O 1
ATOM 2507 N N . GLU A 1 302 ? 21.975 -7.436 -16.753 1.00 21.95 318 GLU A N 1
ATOM 2508 C CA . GLU A 1 302 ? 22.397 -7.025 -18.094 1.00 25.72 318 GL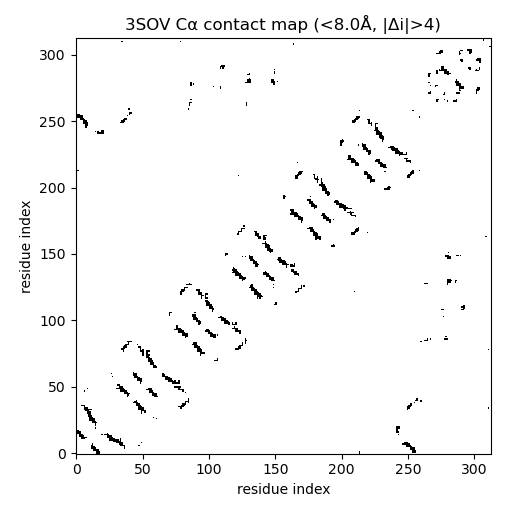U A CA 1
ATOM 2509 C C . GLU A 1 302 ? 21.816 -7.874 -19.259 1.00 21.52 318 GLU A C 1
ATOM 2510 O O . GLU A 1 302 ? 21.840 -7.445 -20.431 1.00 23.81 318 GLU A O 1
ATOM 2516 N N . ASN A 1 303 ? 21.346 -9.080 -18.948 1.00 20.78 319 ASN A N 1
ATOM 2517 C CA . ASN A 1 303 ? 20.788 -9.956 -19.962 1.00 21.42 319 ASN A CA 1
ATOM 2518 C C . ASN A 1 303 ? 19.366 -9.544 -20.311 1.00 21.25 319 ASN A C 1
ATOM 2519 O O . ASN A 1 303 ? 18.801 -10.066 -21.240 1.00 22.40 319 ASN A O 1
ATOM 2524 N N . GLY A 1 304 ? 18.809 -8.594 -19.601 1.00 22.35 320 GLY A N 1
ATOM 2525 C CA . GLY A 1 304 ? 17.446 -8.182 -19.903 1.00 25.54 320 GLY A CA 1
ATOM 2526 C C . GLY A 1 304 ? 16.372 -9.179 -19.457 1.00 22.70 320 GLY A C 1
ATOM 2527 O O . GLY A 1 304 ? 15.191 -9.006 -19.788 1.00 24.72 320 GLY A O 1
ATOM 2528 N N . LYS A 1 305 ? 16.746 -10.189 -18.691 1.00 20.84 321 LYS A N 1
ATOM 2529 C CA . LYS A 1 305 ? 15.839 -11.225 -18.321 1.00 23.07 321 LYS A CA 1
ATOM 2530 C C . LYS A 1 305 ? 15.796 -11.566 -16.845 1.00 19.34 321 LYS A C 1
ATOM 2531 O O . LYS A 1 305 ? 14.763 -11.907 -16.348 1.00 22.56 321 LYS A O 1
ATOM 2537 N N . THR A 1 306 ? 16.947 -11.571 -16.190 1.00 18.12 322 THR A N 1
ATOM 2538 C CA . THR A 1 306 ? 17.084 -12.087 -14.855 1.00 18.46 322 THR A CA 1
ATOM 2539 C C . THR A 1 306 ? 17.133 -10.953 -13.852 1.00 18.27 322 THR A C 1
ATOM 2540 O O . THR A 1 306 ? 17.902 -10.035 -13.980 1.00 18.68 322 THR A O 1
ATOM 2544 N N . CYS A 1 307 ? 16.256 -10.997 -12.844 1.00 18.07 323 CYS A N 1
ATOM 2545 C CA . CYS A 1 307 ? 16.272 -9.989 -11.782 1.00 18.21 323 CYS A CA 1
ATOM 2546 C C . CYS A 1 307 ? 17.375 -10.325 -10.804 1.00 20.54 323 CYS A C 1
ATOM 2547 O O . CYS A 1 307 ? 17.683 -11.503 -10.536 1.00 24.03 323 CYS A O 1
ATOM 2550 N N . LYS A 1 308 ? 17.969 -9.286 -10.291 1.00 22.52 324 LYS A N 1
ATOM 2551 C CA . LYS A 1 308 ? 19.091 -9.484 -9.384 1.00 27.45 324 LYS A CA 1
ATOM 2552 C C . LYS A 1 308 ? 18.628 -10.315 -8.199 1.00 32.26 324 LYS A C 1
ATOM 2553 O O . LYS A 1 308 ? 17.674 -9.957 -7.581 1.00 29.65 324 LYS A O 1
ATOM 2559 N N . ASP A 1 309 ? 19.277 -11.434 -7.860 1.00 40.22 325 ASP A N 1
ATOM 2560 C CA . ASP A 1 309 ? 18.653 -12.314 -6.852 1.00 48.38 325 ASP A CA 1
ATOM 2561 C C . ASP A 1 309 ? 19.018 -11.965 -5.399 1.00 46.51 325 ASP A C 1
ATOM 2562 O O . ASP A 1 309 ? 20.191 -11.945 -5.024 1.00 46.68 325 ASP A O 1
ATOM 2567 N N . LEU B 2 2 ? -14.976 16.217 -3.387 1.00 44.72 38 LEU Z N 1
ATOM 2568 C CA . LEU B 2 2 ? -15.863 15.072 -3.322 1.00 46.55 38 LEU Z CA 1
ATOM 2569 C C . LEU B 2 2 ? -16.710 14.913 -4.596 1.00 35.98 38 LEU Z C 1
ATOM 2570 O O . LEU B 2 2 ? -17.024 13.793 -4.951 1.00 31.28 38 LEU Z O 1
ATOM 2575 N N . PRO B 2 3 ? -17.113 16.016 -5.269 1.00 31.54 39 PRO Z N 1
ATOM 2576 C CA . PRO B 2 3 ? -17.801 15.715 -6.526 1.00 28.40 39 PRO Z CA 1
ATOM 2577 C C . PRO B 2 3 ? -16.879 14.825 -7.405 1.00 25.86 39 PRO Z C 1
ATOM 2578 O O . PRO B 2 3 ? -15.637 15.060 -7.573 1.00 26.38 39 PRO Z O 1
ATOM 2582 N N . ASN B 2 4 ? -17.516 13.789 -7.949 1.00 18.79 40 ASN Z N 1
ATOM 2583 C CA . ASN B 2 4 ? -16.915 12.737 -8.827 1.00 16.41 40 ASN Z CA 1
ATOM 2584 C C . ASN B 2 4 ? -16.029 11.747 -8.085 1.00 15.25 40 ASN Z C 1
ATOM 2585 O O . ASN B 2 4 ? -15.542 10.793 -8.686 1.00 15.17 40 ASN Z O 1
ATOM 2590 N N . ALA B 2 5 ? -15.707 12.000 -6.817 1.00 15.94 41 ALA Z N 1
ATOM 2591 C CA . ALA B 2 5 ? -14.883 11.030 -6.082 1.00 18.39 41 ALA Z CA 1
ATOM 2592 C C . ALA B 2 5 ? -15.692 9.748 -5.838 1.00 17.06 41 ALA Z C 1
ATOM 2593 O O . ALA B 2 5 ? -16.917 9.792 -5.666 1.00 19.68 41 ALA Z O 1
ATOM 2595 N N A ILE B 2 6 ? -14.994 8.622 -5.769 0.94 16.87 42 ILE Z N 1
ATOM 2596 N N B ILE B 2 6 ? -15.076 8.579 -5.833 0.06 20.46 42 ILE Z N 1
ATOM 2597 C CA A ILE B 2 6 ? -15.665 7.366 -5.422 0.94 20.45 42 ILE Z CA 1
ATOM 2598 C CA B ILE B 2 6 ? -15.909 7.435 -5.498 0.06 25.06 42 ILE Z CA 1
ATOM 2599 C C A ILE B 2 6 ? -15.906 7.416 -3.906 0.94 27.31 42 ILE Z C 1
ATOM 2600 C C B ILE B 2 6 ? -15.952 7.281 -3.983 0.06 28.42 42 ILE Z C 1
ATOM 2601 O O A ILE B 2 6 ? -14.945 7.549 -3.143 0.94 28.81 42 ILE Z O 1
ATOM 2602 O O B ILE B 2 6 ? -14.940 7.121 -3.298 0.06 28.27 42 ILE Z O 1
ATOM 2611 N N . GLY B 2 7 ? -17.181 7.372 -3.505 1.00 35.58 43 GLY Z N 1
ATOM 2612 C CA . GLY B 2 7 ? -17.536 7.555 -2.113 1.00 42.77 43 GLY Z CA 1
ATOM 2613 C C . GLY B 2 7 ? -17.237 6.348 -1.267 1.00 39.91 43 GLY Z C 1
ATOM 2614 O O . GLY B 2 7 ? -17.062 5.229 -1.775 1.00 37.08 43 GLY Z O 1
ATOM 2615 N N . ARG B 2 8 ? -17.143 6.623 0.034 1.00 45.78 44 ARG Z N 1
ATOM 2616 C CA . ARG B 2 8 ? -17.047 5.625 1.083 1.00 51.06 44 ARG Z CA 1
ATOM 2617 C C . ARG B 2 8 ? -16.421 4.308 0.605 1.00 47.51 44 ARG Z C 1
ATOM 2618 O O . ARG B 2 8 ? -15.215 4.063 0.809 1.00 47.51 44 ARG Z O 1
#

Solvent-accessible surface area: 13100 Å² total; per-residue (Å²): 74,12,70,0,0,2,0,2,27,90,11,0,62,29,5,57,10,78,61,6,164,112,138,16,88,100,45,12,33,76,7,77,0,0,0,1,0,10,4,0,60,81,78,6,13,0,0,0,0,1,14,43,77,71,3,0,20,48,12,66,49,121,126,120,178,32,121,69,58,78,17,4,69,56,5,79,15,0,8,4,5,3,1,0,42,16,5,75,11,0,0,1,0,4,12,108,59,48,85,0,8,0,0,32,16,84,11,45,56,86,46,18,12,18,137,110,144,14,59,52,0,2,16,15,13,5,11,4,74,47,1,41,0,0,0,0,1,32,13,158,92,29,11,0,3,44,0,0,0,20,22,40,87,68,133,69,18,12,101,71,105,13,110,35,0,2,1,11,8,2,3,52,155,82,87,32,0,1,0,0,0,4,94,65,48,8,0,11,11,0,46,26,65,10,77,92,65,80,44,4,14,167,28,110,8,69,24,0,6,5,6,0,6,19,113,67,39,0,4,0,0,0,50,74,54,78,0,0,15,0,0,42,8,96,73,13,118,52,86,97,97,20,15,44,138,9,113,21,1,0,25,1,39,1,19,16,74,134,28,6,68,154,36,122,40,40,5,43,179,100,58,7,41,8,58,60,0,1,0,0,4,25,100,161,80,86,38,70,4,8,2,26,76,85,60,148,45,67,173,92,31,69,49,2,138,178,176,101,6,32,23,26,140

Secondary structure (DSSP, 8-state):
--EEEEE-EEEEEEEETT-TTSPPEEEEEEEEEEEEEEEEGGGTEEEEEETTTTEEEEEETTSSS---EEEEE--S---EEEEETTTTEEEEEETTTTEEEEEETTS-S-EEEE-SS-SSEEEEEEEGGGTEEEEEE-SSS-EEEEEETTS-S-EEEE-SS-S-EEEEEEETTTTEEEEEETTTTEEEEEETTS-S-EEEE-S--S-EEEEEEETTEEEEEETTTTEEEEEETTT--S-EEEE---SS---EEEE-GGGS-----TTTTTGGG-SSEEEE-SSTTSEEEE-STTPPBPTTSSPBP-/-TTSPP-

Nearest PDB structures (foldseek):
  3soq-assembly1_A  TM=1.003E+00  e=2.681E-59  Homo sapiens
  8ffe-assembly1_A  TM=9.928E-01  e=7.134E-57  Homo sapiens
  6l6r-assembly2_B  TM=9.973E-01  e=4.463E-55  Homo sapiens
  4dg6-assembly1_A  TM=9.755E-01  e=1.977E-48  Homo sapiens
  8s9p-assembly1_B  TM=9.653E-01  e=3.255E-38  Homo sapiens